Protein 4FD5 (pdb70)

Sequence (216 aa):
NNIRFETISSKYYDDVIEHLRQTFFADEPLNKAVNLTRPGQGHPLLEQHSLSTLKDNVSIMAISNDGDIAGVALNGILYGNTDIEKSREKLNEIQDESFKKIFKLLYEQNLKINLFKQFDVDKIFEIRILSVDSRFRGKGLAKKLIEKSEELALDRGFQVMKTDATGAFSQRVVSSLGFITKCEINYTDYLDENGEQIFVVDPPHEKLKIMCKVIN

B-factor: mean 25.59, std 10.82, range [11.83, 72.37]

Structure (mmCIF, N/CA/C/O backbone):
data_4FD5
#
_entry.id   4FD5
#
_cell.length_a   48.026
_cell.length_b   54.203
_cell.length_c   83.089
_cell.angle_alpha   90.00
_cell.angle_beta   90.00
_cell.angle_gamma   90.00
#
_symmetry.space_group_name_H-M   'P 21 21 21'
#
loop_
_entity.id
_entity.type
_entity.pdbx_description
1 polymer 'arylalkylamine N-Acetyltransferase 2'
2 non-polymer 'IODIDE ION'
3 water water
#
loop_
_atom_site.group_PDB
_atom_site.id
_atom_site.type_symbol
_atom_site.label_atom_id
_atom_site.label_alt_id
_atom_site.label_comp_id
_atom_site.label_asym_id
_atom_site.label_entity_id
_atom_site.label_seq_id
_atom_site.pdbx_PDB_ins_code
_atom_site.Cartn_x
_atom_site.Cartn_y
_atom_site.Cartn_z
_atom_site.occupancy
_atom_site.B_iso_or_equiv
_atom_site.auth_seq_id
_atom_site.auth_comp_id
_atom_site.auth_asym_id
_atom_site.auth_atom_id
_atom_site.pdbx_PDB_model_num
ATOM 1 N N . ASN A 1 7 ? 30.641 15.593 31.022 1.00 45.21 7 ASN A N 1
ATOM 2 C CA . ASN A 1 7 ? 31.073 16.687 31.875 1.00 46.20 7 ASN A CA 1
ATOM 3 C C . ASN A 1 7 ? 30.291 16.755 33.165 1.00 46.98 7 ASN A C 1
ATOM 4 O O . ASN A 1 7 ? 29.766 15.758 33.659 1.00 50.33 7 ASN A O 1
ATOM 9 N N . ASN A 1 8 ? 30.267 17.959 33.718 1.00 46.20 8 ASN A N 1
ATOM 10 C CA . ASN A 1 8 ? 29.125 18.416 34.473 1.00 44.91 8 ASN A CA 1
ATOM 11 C C . ASN A 1 8 ? 28.374 19.337 33.522 1.00 41.17 8 ASN A C 1
ATOM 12 O O . ASN A 1 8 ? 28.635 20.537 33.459 1.00 40.54 8 ASN A O 1
ATOM 17 N N . ILE A 1 9 ? 27.482 18.744 32.739 1.00 37.57 9 ILE A N 1
ATOM 18 C CA . ILE A 1 9 ? 26.677 19.483 31.782 1.00 33.01 9 ILE A CA 1
ATOM 19 C C . ILE A 1 9 ? 25.479 20.056 32.520 1.00 30.52 9 ILE A C 1
ATOM 20 O O . ILE A 1 9 ? 24.899 19.399 33.386 1.00 30.47 9 ILE A O 1
ATOM 25 N N . ARG A 1 10 ? 25.119 21.285 32.169 1.00 25.10 10 ARG A N 1
ATOM 26 C CA . ARG A 1 10 ? 24.024 21.998 32.793 1.00 28.04 10 ARG A CA 1
ATOM 27 C C . ARG A 1 10 ? 22.937 22.194 31.738 1.00 23.59 10 ARG A C 1
ATOM 28 O O . ARG A 1 10 ? 23.245 22.342 30.558 1.00 24.95 10 ARG A O 1
ATOM 36 N N . PHE A 1 11 ? 21.678 22.163 32.151 1.00 21.89 11 PHE A N 1
ATOM 37 C CA . PHE A 1 11 ? 20.568 22.450 31.230 1.00 21.68 11 PHE A CA 1
ATOM 38 C C . PHE A 1 11 ? 19.912 23.759 31.619 1.00 22.68 11 PHE A C 1
ATOM 39 O O . PHE A 1 11 ? 19.619 23.996 32.802 1.00 25.36 11 PHE A O 1
ATOM 47 N N . GLU A 1 12 ? 19.699 24.618 30.627 1.00 18.75 12 GLU A N 1
ATOM 48 C CA . GLU A 1 12 ? 19.138 25.941 30.881 1.00 19.04 12 GLU A CA 1
ATOM 49 C C . GLU A 1 12 ? 18.166 26.327 29.778 1.00 19.02 12 GLU A C 1
ATOM 50 O O . GLU A 1 12 ? 18.313 25.899 28.642 1.00 17.44 12 GLU A O 1
ATOM 56 N N . THR A 1 13 ? 17.190 27.161 30.111 1.00 17.96 13 THR A N 1
ATOM 57 C CA . THR A 1 13 ? 16.348 27.763 29.076 1.00 18.32 13 THR A CA 1
ATOM 58 C C . THR A 1 13 ? 17.214 28.767 28.312 1.00 18.00 13 THR A C 1
ATOM 59 O O . THR A 1 13 ? 18.005 29.481 28.922 1.00 20.20 13 THR A O 1
ATOM 63 N N . ILE A 1 14 ? 17.082 28.830 26.985 1.00 16.81 14 ILE A N 1
ATOM 64 C CA . ILE A 1 14 ? 17.978 29.670 26.188 1.00 15.12 14 ILE A CA 1
ATOM 65 C C . ILE A 1 14 ? 17.516 31.110 26.200 1.00 17.40 14 ILE A C 1
ATOM 66 O O . ILE A 1 14 ? 16.413 31.416 25.743 1.00 18.68 14 ILE A O 1
ATOM 71 N N . SER A 1 15 ? 18.366 31.977 26.741 1.00 16.99 15 SER A N 1
ATOM 72 C CA . SER A 1 15 ? 18.094 33.410 26.835 1.00 17.66 15 SER A CA 1
ATOM 73 C C . SER A 1 15 ? 18.781 34.134 25.693 1.00 17.05 15 SER A C 1
ATOM 74 O O . SER A 1 15 ? 19.628 33.564 25.010 1.00 16.40 15 SER A O 1
ATOM 77 N N . SER A 1 16 ? 18.435 35.401 25.492 1.00 18.57 16 SER A N 1
ATOM 78 C CA . SER A 1 16 ? 18.921 36.131 24.315 1.00 16.49 16 SER A CA 1
ATOM 79 C C . SER A 1 16 ? 20.449 36.248 24.228 1.00 17.48 16 SER A C 1
ATOM 80 O O . SER A 1 16 ? 20.998 36.331 23.126 1.00 16.64 16 SER A O 1
ATOM 83 N N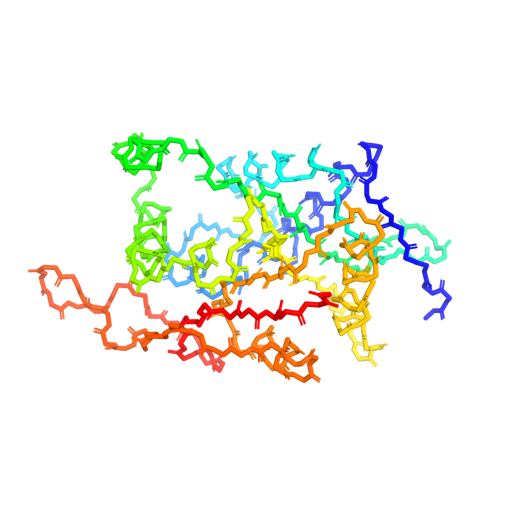 . LYS A 1 17 ? 21.130 36.264 25.376 1.00 18.77 17 LYS A N 1
ATOM 84 C CA . LYS A 1 17 ? 22.585 36.381 25.368 1.00 17.76 17 LYS A CA 1
ATOM 85 C C . LYS A 1 17 ? 23.247 35.177 24.702 1.00 16.93 17 LYS A C 1
ATOM 86 O O . LYS A 1 17 ? 24.399 35.238 24.312 1.00 18.62 17 LYS A O 1
ATOM 92 N N . TYR A 1 18 ? 22.497 34.085 24.577 1.00 16.31 18 TYR A N 1
ATOM 93 C CA . TYR A 1 18 ? 23.011 32.866 23.959 1.00 16.67 18 TYR A CA 1
ATOM 94 C C . TYR A 1 18 ? 22.529 32.656 22.531 1.00 15.51 18 TYR A C 1
ATOM 95 O O . TYR A 1 18 ? 22.988 31.714 21.869 1.00 15.70 18 TYR A O 1
ATOM 104 N N . TYR A 1 19 ? 21.637 33.525 22.039 1.00 14.99 19 TYR A N 1
ATOM 105 C CA . TYR A 1 19 ? 21.106 33.283 20.706 1.00 14.92 19 TYR A CA 1
ATOM 106 C C . TYR A 1 19 ? 22.203 33.133 19.639 1.00 16.25 19 TYR A C 1
ATOM 107 O O . TYR A 1 19 ? 22.164 32.204 18.831 1.00 15.51 19 TYR A O 1
ATOM 116 N N . ASP A 1 20 ? 23.172 34.053 19.607 1.00 14.96 20 ASP A N 1
ATOM 117 C CA . ASP A 1 20 ? 24.217 33.959 18.595 1.00 16.09 20 ASP A CA 1
ATOM 118 C C . ASP A 1 20 ? 24.949 32.630 18.721 1.00 15.44 20 ASP A C 1
ATOM 119 O O . ASP A 1 20 ? 25.161 31.952 17.706 1.00 19.41 20 ASP A O 1
ATOM 124 N N . ASP A 1 21 ? 25.303 32.263 19.960 1.00 16.35 21 ASP A N 1
ATOM 125 C CA . ASP A 1 21 ? 26.071 31.031 20.210 1.00 17.97 21 ASP A CA 1
ATOM 126 C C . ASP A 1 21 ? 25.262 29.847 19.693 1.00 16.59 21 ASP A C 1
ATOM 127 O O . ASP A 1 21 ? 25.820 28.886 19.140 1.00 16.76 21 ASP A O 1
ATOM 132 N N . VAL A 1 22 ? 23.949 29.911 19.886 1.00 16.66 22 VAL A N 1
ATOM 133 C CA . VAL A 1 22 ? 23.101 28.777 19.522 1.00 16.01 22 VAL A CA 1
ATOM 134 C C . VAL A 1 22 ? 23.023 28.691 17.997 1.00 16.83 22 VAL A C 1
ATOM 135 O O . VAL A 1 22 ? 23.175 27.615 17.408 1.00 15.48 22 VAL A O 1
ATOM 139 N N . ILE A 1 23 ? 22.859 29.836 17.340 1.00 16.38 23 ILE A N 1
ATOM 140 C CA . ILE A 1 23 ? 22.716 29.797 15.906 1.00 17.82 23 ILE A CA 1
ATOM 141 C C . ILE A 1 23 ? 24.020 29.329 15.253 1.00 16.68 23 ILE A C 1
ATOM 142 O O . ILE A 1 23 ? 24.000 28.542 14.311 1.00 17.48 23 ILE A O 1
ATOM 147 N N . GLU A 1 24 ? 25.157 29.768 15.802 1.00 17.06 24 GLU A N 1
ATOM 148 C CA . GLU A 1 24 ? 26.446 29.284 15.330 1.00 19.24 24 GLU A CA 1
ATOM 149 C C . GLU A 1 24 ? 26.544 27.760 15.508 1.00 19.05 24 GLU A C 1
ATOM 150 O O . GLU A 1 24 ? 26.966 27.061 14.582 1.00 18.32 24 GLU A O 1
ATOM 156 N N . HIS A 1 25 ? 26.114 27.248 16.665 1.00 19.05 25 HIS A N 1
ATOM 157 C CA . HIS A 1 25 ? 26.115 25.791 16.886 1.00 19.11 25 HIS A CA 1
ATOM 158 C C . HIS A 1 25 ? 25.341 25.151 15.742 1.00 18.61 25 HIS A C 1
ATOM 159 O O . HIS A 1 25 ? 25.817 24.183 15.124 1.00 18.32 25 HIS A O 1
ATOM 166 N N . LEU A 1 26 ? 24.178 25.717 15.414 1.00 17.41 26 LEU A N 1
ATOM 167 C CA . LEU A 1 26 ? 23.355 25.101 14.372 1.00 16.46 26 LEU A CA 1
ATOM 168 C C . LEU A 1 26 ? 24.106 25.146 13.035 1.00 19.68 26 LEU A C 1
ATOM 169 O O . LEU A 1 26 ? 24.207 24.127 12.330 1.00 19.73 26 LEU A O 1
ATOM 174 N N . ARG A 1 27 ? 24.704 26.298 12.723 1.00 19.03 27 ARG A N 1
ATOM 175 C CA . ARG A 1 27 ? 25.397 26.435 11.451 1.00 20.88 27 ARG A CA 1
ATOM 176 C C . ARG A 1 27 ? 26.458 25.378 11.347 1.00 22.41 27 ARG A C 1
ATOM 177 O O . ARG A 1 27 ? 26.718 24.858 10.264 1.00 23.54 27 ARG A O 1
ATOM 185 N N . GLN A 1 28 ? 27.082 25.069 12.477 1.00 22.12 28 GLN A 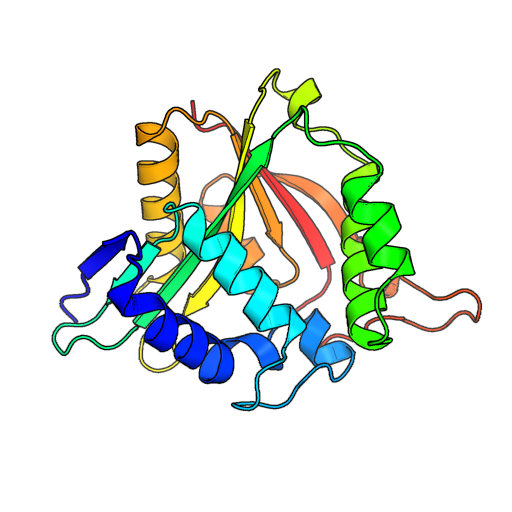N 1
ATOM 186 C CA . GLN A 1 28 ? 28.273 24.248 12.419 1.00 24.96 28 GLN A CA 1
ATOM 187 C C . GLN A 1 28 ? 27.902 22.793 12.494 1.00 24.39 28 GLN A C 1
ATOM 188 O O . GLN A 1 28 ? 28.617 21.943 11.955 1.00 28.75 28 GLN A O 1
ATOM 194 N N . THR A 1 29 ? 26.782 22.486 13.145 1.00 23.63 29 THR A N 1
ATOM 195 C CA . THR A 1 29 ? 26.592 21.083 13.493 1.00 23.10 29 THR A CA 1
ATOM 196 C C . THR A 1 29 ? 25.312 20.489 12.957 1.00 24.35 29 THR A C 1
ATOM 197 O O . THR A 1 29 ? 25.200 19.263 12.830 1.00 23.08 29 THR A O 1
ATOM 201 N N . PHE A 1 30 ? 24.352 21.348 12.633 1.00 20.21 30 PHE A N 1
ATOM 202 C CA . PHE A 1 30 ? 23.004 20.866 12.411 1.00 19.12 30 PHE A CA 1
ATOM 203 C C . PHE A 1 30 ? 22.451 21.099 11.017 1.00 18.63 30 PHE A C 1
ATOM 204 O O . PHE A 1 30 ? 22.011 20.166 10.370 1.00 19.85 30 PHE A O 1
ATOM 212 N N . PHE A 1 31 ? 22.451 22.353 10.575 1.00 16.75 31 PHE A N 1
ATOM 213 C CA . PHE A 1 31 ? 21.676 22.748 9.403 1.00 17.88 31 PHE A CA 1
ATOM 214 C C . PHE A 1 31 ? 22.024 21.920 8.162 1.00 18.73 31 PHE A C 1
ATOM 215 O O . PHE A 1 31 ? 21.136 21.428 7.483 1.00 20.28 31 PHE A O 1
ATOM 223 N N . ALA A 1 32 ? 23.313 21.771 7.867 1.00 18.45 32 ALA A N 1
ATOM 224 C CA . ALA A 1 32 ? 23.731 21.073 6.648 1.00 19.11 32 ALA A CA 1
ATOM 225 C C . ALA A 1 32 ? 23.566 19.550 6.736 1.00 20.62 32 ALA A C 1
ATOM 226 O O . ALA A 1 32 ? 23.566 18.866 5.717 1.00 24.75 32 ALA A O 1
ATOM 228 N N . ASP A 1 33 ? 23.418 19.039 7.955 1.00 18.32 33 ASP A N 1
ATOM 229 C CA . ASP A 1 33 ? 23.350 17.598 8.218 1.00 22.01 33 ASP A CA 1
ATOM 230 C C . ASP A 1 33 ? 21.908 17.074 8.310 1.00 21.36 33 ASP A C 1
ATOM 231 O O . ASP A 1 33 ? 21.659 15.875 8.223 1.00 23.04 33 ASP A O 1
ATOM 236 N N . GLU A 1 34 ? 20.958 17.977 8.518 1.00 18.95 34 GLU A N 1
ATOM 237 C CA . GLU A 1 34 ? 19.552 17.615 8.645 1.00 19.84 34 GLU A CA 1
ATOM 238 C C . GLU A 1 34 ? 19.109 16.898 7.356 1.00 22.08 34 GLU A C 1
ATOM 239 O O . GLU A 1 34 ? 19.455 17.326 6.255 1.00 18.30 34 GLU A O 1
ATOM 245 N N . PRO A 1 35 ? 18.384 15.772 7.484 1.00 20.28 35 PRO A N 1
ATOM 246 C CA . PRO A 1 35 ? 18.101 14.931 6.306 1.00 22.11 35 PRO A CA 1
ATOM 247 C C . PRO A 1 35 ? 17.544 15.664 5.076 1.00 20.59 35 PRO A C 1
ATOM 248 O O . PRO A 1 35 ? 18.055 15.454 3.970 1.00 20.30 35 PRO A O 1
ATOM 252 N N . LEU A 1 36 ? 16.510 16.481 5.253 1.00 18.88 36 LEU A N 1
ATOM 253 C CA . LEU A 1 36 ? 15.907 17.191 4.113 1.00 20.26 36 LEU A CA 1
ATOM 254 C C . LEU A 1 36 ? 16.804 18.302 3.567 1.00 21.14 36 LEU A C 1
ATOM 255 O O . LEU A 1 36 ? 16.972 18.435 2.352 1.00 19.41 36 LEU A O 1
ATOM 260 N N . ASN A 1 37 ? 17.372 19.103 4.462 1.00 19.43 37 ASN A N 1
ATOM 261 C CA . ASN A 1 37 ? 18.314 20.135 4.056 1.00 19.18 37 ASN A CA 1
ATOM 262 C C . ASN A 1 37 ? 19.421 19.538 3.211 1.00 21.00 37 ASN A C 1
ATOM 263 O O . ASN A 1 37 ? 19.794 20.087 2.179 1.00 21.14 37 ASN A O 1
ATOM 268 N N . LYS A 1 38 ? 19.946 18.400 3.652 1.00 18.01 38 LYS A N 1
ATOM 269 C CA . LYS A 1 38 ? 21.040 17.764 2.934 1.00 19.97 38 LYS A CA 1
ATOM 270 C C . LYS A 1 38 ? 20.564 17.227 1.579 1.00 23.13 38 LYS A C 1
ATOM 271 O O . LYS A 1 38 ? 21.258 17.366 0.570 1.00 21.99 38 LYS A O 1
ATOM 277 N N . ALA A 1 39 ? 19.387 16.610 1.568 1.00 19.96 39 ALA A N 1
ATOM 278 C CA . ALA A 1 39 ? 18.829 16.062 0.328 1.00 21.80 39 ALA A CA 1
ATOM 279 C C . ALA A 1 39 ? 18.721 17.088 -0.807 1.00 24.60 39 ALA A C 1
ATOM 280 O O . ALA A 1 39 ? 18.931 16.753 -1.975 1.00 25.55 39 ALA A O 1
ATOM 282 N N . VAL A 1 40 ? 18.382 18.330 -0.481 1.00 22.36 40 VAL A N 1
ATOM 283 C CA . VAL A 1 40 ? 18.216 19.345 -1.524 1.00 23.83 40 VAL A CA 1
ATOM 284 C C . VAL A 1 40 ? 19.332 20.387 -1.557 1.00 24.77 40 VAL A C 1
ATOM 285 O O . VAL A 1 40 ? 19.175 21.467 -2.147 1.00 25.95 40 VAL A O 1
ATOM 289 N N . ASN A 1 41 ? 20.456 20.055 -0.928 1.00 23.98 41 ASN A N 1
ATOM 290 C CA . ASN A 1 41 ? 21.631 20.916 -0.945 1.00 27.46 41 ASN A CA 1
ATOM 291 C C . ASN A 1 41 ? 21.301 22.337 -0.511 1.00 26.74 41 ASN A C 1
ATOM 292 O O . ASN A 1 41 ? 21.727 23.310 -1.133 1.00 27.83 41 ASN A O 1
ATOM 297 N N . LEU A 1 42 ? 20.547 22.454 0.574 1.00 23.91 42 LEU A N 1
ATOM 298 C CA . LEU A 1 42 ? 20.076 23.756 1.023 1.00 23.92 42 LEU A CA 1
ATOM 299 C C . LEU A 1 42 ? 21.222 24.656 1.449 1.00 26.25 42 LEU A C 1
ATOM 300 O O . LEU A 1 42 ? 21.217 25.860 1.181 1.00 25.61 42 LEU A O 1
ATOM 305 N N . THR A 1 43 ? 22.216 24.069 2.101 1.00 24.87 43 THR A N 1
ATOM 306 C CA . THR A 1 43 ? 23.339 24.838 2.609 1.00 26.03 43 THR A CA 1
ATOM 307 C C . THR A 1 43 ? 24.566 23.943 2.733 1.00 27.47 43 THR A C 1
ATOM 308 O O . THR A 1 43 ? 24.547 22.786 2.314 1.00 29.55 43 THR A O 1
ATOM 312 N N . ARG A 1 44 ? 25.638 24.495 3.269 1.00 27.62 44 ARG A N 1
ATOM 313 C CA . ARG A 1 44 ? 26.902 23.786 3.362 1.00 29.22 44 ARG A CA 1
ATOM 314 C C . ARG A 1 44 ? 27.321 23.832 4.814 1.00 25.75 44 ARG A C 1
ATOM 315 O O . ARG A 1 44 ? 26.919 24.731 5.542 1.00 26.12 44 ARG A O 1
ATOM 323 N N . PRO A 1 45 ? 28.134 22.867 5.249 1.00 26.65 45 PRO A N 1
ATOM 324 C CA . PRO A 1 45 ? 28.536 22.916 6.656 1.00 23.86 45 PRO A CA 1
ATOM 325 C C . PRO A 1 45 ? 29.147 24.267 7.026 1.00 27.43 45 PRO A C 1
ATOM 326 O O . PRO A 1 45 ? 30.041 24.751 6.329 1.00 27.83 45 PRO A O 1
ATOM 330 N N . GLY A 1 46 ? 28.651 24.870 8.103 1.00 25.87 46 GLY A N 1
ATOM 331 C CA . GLY A 1 46 ? 29.202 26.108 8.631 1.00 26.23 46 GLY A CA 1
ATOM 332 C C . GLY A 1 46 ? 28.640 27.370 8.006 1.00 27.17 46 GLY A C 1
ATOM 333 O O . GLY A 1 46 ? 28.837 28.471 8.526 1.00 30.07 46 GLY A O 1
ATOM 334 N N . GLN A 1 47 ? 27.928 27.217 6.895 1.00 28.54 47 GLN A N 1
ATOM 335 C CA . GLN A 1 47 ? 27.522 28.358 6.080 1.00 27.93 47 GLN A CA 1
ATOM 336 C C . GLN A 1 47 ? 26.233 29.030 6.554 1.00 28.14 47 GLN A C 1
ATOM 337 O O . GLN A 1 47 ? 26.088 30.255 6.477 1.00 32.46 47 GLN A O 1
ATOM 343 N N . GLY A 1 48 ? 25.294 28.230 7.034 1.00 25.05 48 GLY A N 1
ATOM 344 C CA . GLY A 1 48 ? 24.011 28.755 7.457 1.00 26.51 48 GLY A CA 1
ATOM 345 C C . GLY A 1 48 ? 23.093 29.071 6.293 1.00 24.88 48 GLY A C 1
ATOM 346 O O . GLY A 1 48 ? 23.341 28.685 5.153 1.00 23.54 48 GLY A O 1
ATOM 347 N N . HIS A 1 49 ? 22.017 29.788 6.585 1.00 23.94 49 HIS A N 1
ATOM 348 C CA . HIS A 1 49 ? 21.019 30.085 5.580 1.00 21.82 49 HIS A CA 1
ATOM 349 C C . HIS A 1 49 ? 20.099 31.149 6.157 1.00 22.14 49 HIS A C 1
ATOM 350 O O . HIS A 1 49 ? 19.658 31.036 7.292 1.00 20.77 49 HIS A O 1
ATOM 357 N N . PRO A 1 50 ? 19.802 32.202 5.383 1.00 20.14 50 PRO A N 1
ATOM 358 C CA . PRO A 1 50 ? 19.018 33.288 5.985 1.00 22.10 50 PRO A CA 1
ATOM 359 C C . PRO A 1 50 ? 17.637 32.861 6.489 1.00 20.51 50 PRO A C 1
ATOM 360 O O . PRO A 1 50 ? 17.232 33.315 7.567 1.00 21.19 50 PRO A O 1
ATOM 364 N N . LEU A 1 51 ? 16.927 32.010 5.748 1.00 18.48 51 LEU A N 1
ATOM 365 C CA . LEU A 1 51 ? 15.591 31.597 6.163 1.00 19.54 51 LEU A CA 1
ATOM 366 C C . LEU A 1 51 ? 15.642 30.645 7.361 1.00 19.39 51 LEU A C 1
ATOM 367 O O . LEU A 1 51 ? 14.853 30.776 8.292 1.00 18.80 51 LEU A O 1
ATOM 372 N N . LEU A 1 52 ? 16.570 29.696 7.334 1.00 19.89 52 LEU A N 1
ATOM 373 C CA . LEU A 1 52 ? 16.740 28.793 8.468 1.00 18.15 52 LEU A CA 1
ATOM 374 C C . LEU A 1 52 ? 17.029 29.560 9.743 1.00 18.26 52 LEU A C 1
ATOM 375 O O . LEU A 1 52 ? 16.472 29.259 10.806 1.00 18.13 52 LEU A O 1
ATOM 380 N N . GLU A 1 53 ? 17.914 30.546 9.646 1.00 17.53 53 GLU A N 1
ATOM 381 C CA . GLU A 1 53 ? 18.311 31.322 10.814 1.00 18.32 53 GLU A CA 1
ATOM 382 C C . GLU A 1 53 ? 17.205 32.253 11.286 1.00 19.85 53 GLU A C 1
ATOM 383 O O . GLU A 1 53 ? 16.992 32.396 12.483 1.00 17.02 53 GLU A O 1
ATOM 389 N N . GLN A 1 54 ? 16.488 32.868 10.349 1.00 17.79 54 GLN A N 1
ATOM 390 C CA . GLN A 1 54 ? 15.313 33.673 10.692 1.00 19.23 54 GLN A CA 1
ATOM 391 C C . GLN A 1 54 ? 14.290 32.837 11.477 1.00 17.83 54 GLN A C 1
ATOM 392 O O . GLN A 1 54 ? 13.734 33.286 12.497 1.00 16.32 54 GLN A O 1
ATOM 398 N N . HIS A 1 55 ? 14.045 31.616 10.998 1.00 17.00 55 HIS A N 1
ATOM 399 C CA . HIS A 1 55 ? 13.089 30.724 11.643 1.00 18.25 55 HIS A CA 1
ATOM 400 C C . HIS A 1 55 ? 13.557 30.312 13.041 1.00 15.39 55 HIS A C 1
ATOM 401 O O . HIS A 1 55 ? 12.772 30.359 13.993 1.00 15.49 55 HIS A O 1
ATOM 408 N N . SER A 1 56 ? 14.827 29.926 13.158 1.00 15.32 56 SER A N 1
ATOM 409 C CA . SER A 1 56 ? 15.389 29.557 14.457 1.00 14.06 56 SER A CA 1
ATOM 410 C C . SER A 1 56 ? 15.369 30.705 15.456 1.00 16.28 56 SER A C 1
ATOM 411 O O . SER A 1 56 ? 15.103 30.494 16.630 1.00 14.08 56 SER A O 1
ATOM 414 N N . LEU A 1 57 ? 15.646 31.919 14.995 1.00 14.76 57 LEU A N 1
ATOM 415 C CA . LEU A 1 57 ? 15.593 33.061 15.909 1.00 14.95 57 LEU A CA 1
ATOM 416 C C . LEU A 1 57 ? 14.165 33.305 16.382 1.00 14.94 57 LEU A C 1
ATOM 417 O O . LEU A 1 57 ? 13.921 33.502 17.575 1.00 15.25 57 LEU A O 1
ATOM 422 N N . SER A 1 58 ? 13.215 33.272 15.450 1.00 14.47 58 SER A N 1
ATOM 423 C CA . SER A 1 58 ? 11.816 33.412 15.834 1.00 16.19 58 SER A CA 1
ATOM 424 C C . SER A 1 58 ? 11.426 32.357 16.872 1.00 16.84 58 SER A C 1
ATOM 425 O O . SER A 1 58 ? 10.770 32.655 17.873 1.00 17.25 58 SER A O 1
ATOM 428 N N . THR A 1 59 ? 11.856 31.123 16.636 1.00 15.43 59 THR A N 1
ATOM 429 C CA . THR A 1 59 ? 11.565 30.049 17.578 1.00 14.02 59 THR A CA 1
ATOM 430 C C . THR A 1 59 ? 12.172 30.319 18.965 1.00 14.14 59 THR A C 1
ATOM 431 O O . THR A 1 59 ? 11.488 30.186 19.989 1.00 13.89 59 THR A O 1
ATOM 435 N N . LEU A 1 60 ? 13.448 30.701 18.978 1.00 14.57 60 LEU A N 1
ATOM 436 C CA . LEU A 1 60 ? 14.153 31.011 20.210 1.00 14.56 60 LEU A CA 1
ATOM 437 C C . LEU A 1 60 ? 13.392 32.040 21.035 1.00 15.65 60 LEU A C 1
ATOM 438 O O . LEU A 1 60 ? 13.310 31.922 22.252 1.00 14.95 60 LEU A O 1
ATOM 443 N N . LYS A 1 61 ? 12.820 33.038 20.370 1.00 16.76 61 LYS A N 1
ATOM 444 C CA . LYS A 1 61 ? 12.109 34.082 21.115 1.00 16.46 61 LYS A CA 1
ATOM 445 C C . LYS A 1 61 ? 10.830 33.636 21.832 1.00 17.51 61 LYS A C 1
ATOM 446 O O . LYS A 1 61 ? 10.278 34.386 22.653 1.00 19.47 61 LYS A O 1
ATOM 452 N N . ASP A 1 62 ? 10.363 32.418 21.557 1.00 15.65 62 ASP A N 1
ATOM 453 C CA . ASP A 1 62 ? 9.253 31.847 22.333 1.00 17.89 62 ASP A CA 1
ATOM 454 C C . ASP A 1 62 ? 9.658 31.492 23.770 1.00 16.93 62 ASP A C 1
ATOM 455 O O . ASP A 1 62 ? 8.803 31.154 24.597 1.00 18.21 62 ASP A O 1
ATOM 460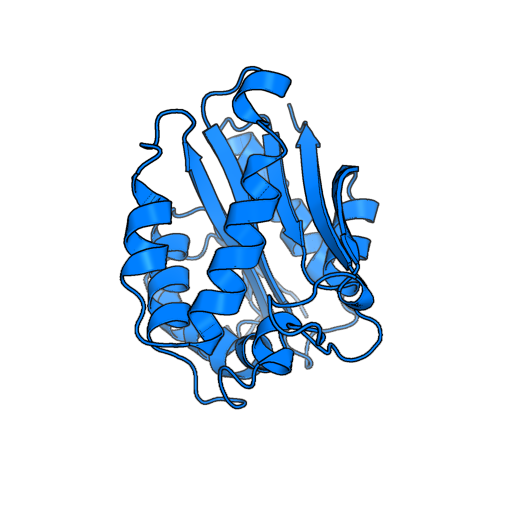 N N . ASN A 1 63 ? 10.962 31.551 24.047 1.00 16.02 63 ASN A N 1
ATOM 461 C CA . ASN A 1 63 ? 11.495 31.403 25.393 1.00 17.75 63 ASN A CA 1
ATOM 462 C C . ASN A 1 63 ? 11.186 30.038 26.008 1.00 16.45 63 ASN A C 1
ATOM 463 O O . ASN A 1 63 ? 10.989 29.921 27.218 1.00 19.05 63 ASN A O 1
ATOM 468 N N . VAL A 1 64 ? 11.140 29.005 25.176 1.00 15.11 64 VAL A N 1
ATOM 469 C CA . VAL A 1 64 ? 10.910 27.644 25.680 1.00 15.51 64 VAL A CA 1
ATOM 470 C C . VAL A 1 64 ? 11.943 26.651 25.161 1.00 14.24 64 VAL A C 1
ATOM 471 O O . VAL A 1 64 ? 11.739 25.435 25.271 1.00 13.99 64 VAL A O 1
ATOM 475 N N . SER A 1 65 ? 13.044 27.157 24.602 1.00 13.40 65 SER A N 1
ATOM 476 C CA . SER A 1 65 ? 14.105 26.275 24.116 1.00 12.25 65 SER A CA 1
ATOM 477 C C . SER A 1 65 ? 15.089 25.934 25.233 1.00 14.38 65 SER A C 1
ATOM 478 O O . SER A 1 65 ? 15.287 26.726 26.151 1.00 15.07 65 SER A O 1
ATOM 481 N N . ILE A 1 66 ? 15.727 24.765 25.133 1.00 13.84 66 ILE A N 1
ATOM 482 C CA . ILE A 1 66 ? 16.664 24.308 26.165 1.00 14.02 66 ILE A CA 1
ATOM 483 C C . ILE A 1 66 ? 18.050 24.110 25.555 1.00 11.83 66 ILE A C 1
ATOM 484 O O . ILE A 1 66 ? 18.166 23.622 24.439 1.00 13.79 66 ILE A O 1
ATOM 489 N N . MET A 1 67 ? 19.097 24.530 26.258 1.00 13.80 67 MET A N 1
ATOM 490 C CA . MET A 1 67 ? 20.460 24.193 25.887 1.00 13.77 67 MET A CA 1
ATOM 491 C C . MET A 1 67 ? 21.115 23.332 26.959 1.00 14.90 67 MET A C 1
ATOM 492 O O . MET A 1 67 ? 20.829 23.457 28.172 1.00 15.37 67 MET A O 1
ATOM 497 N N . ALA A 1 68 ? 21.965 22.433 26.480 1.00 14.25 68 ALA A N 1
ATOM 498 C CA . ALA A 1 68 ? 22.929 21.744 27.303 1.00 16.66 68 ALA A CA 1
ATOM 499 C C . ALA A 1 68 ? 24.245 22.470 27.102 1.00 16.90 68 ALA A C 1
ATOM 500 O O . ALA A 1 68 ? 24.766 22.581 25.973 1.00 18.04 68 ALA A O 1
ATOM 502 N N . ILE A 1 69 ? 24.767 22.967 28.216 1.00 19.71 69 ILE A N 1
ATOM 503 C CA . ILE A 1 69 ? 25.952 23.807 28.196 1.00 21.81 69 ILE A CA 1
ATOM 504 C C . ILE A 1 69 ? 27.018 23.241 29.151 1.00 24.37 69 ILE A C 1
ATOM 505 O O . ILE A 1 69 ? 26.713 22.818 30.264 1.00 24.12 69 ILE A O 1
ATOM 510 N N . SER A 1 70 ? 28.256 23.197 28.686 1.00 25.48 70 SER A N 1
ATOM 511 C CA . SER A 1 70 ? 29.326 22.551 29.440 1.00 29.33 70 SER A CA 1
ATOM 512 C C . SER A 1 70 ? 29.923 23.492 30.481 1.00 33.50 70 SER A C 1
ATOM 513 O O . SER A 1 70 ? 29.559 24.667 30.543 1.00 30.86 70 SER A O 1
ATOM 516 N N . ASN A 1 71 ? 30.836 22.965 31.296 1.00 36.88 71 ASN A N 1
ATOM 517 C CA . ASN A 1 71 ? 31.486 23.741 32.360 1.00 38.71 71 ASN A CA 1
ATOM 518 C C . ASN A 1 71 ? 32.211 24.982 31.843 1.00 40.79 71 ASN A C 1
ATOM 519 O O . ASN A 1 71 ? 32.273 26.007 32.528 1.00 43.13 71 ASN A O 1
ATOM 524 N N . ASP A 1 72 ? 32.757 24.892 30.633 1.00 39.65 72 ASP A N 1
ATOM 525 C CA . ASP A 1 72 ? 33.456 26.030 30.038 1.00 39.24 72 ASP A CA 1
ATOM 526 C C . ASP A 1 72 ? 32.539 26.886 29.161 1.00 38.22 72 ASP A C 1
ATOM 527 O O . ASP A 1 72 ? 33.006 27.744 28.410 1.00 39.84 72 ASP A O 1
ATOM 532 N N . GLY A 1 73 ? 31.232 26.642 29.259 1.00 33.79 73 GLY A N 1
ATOM 533 C CA . GLY A 1 73 ? 30.241 27.471 28.589 1.00 34.12 73 GLY A CA 1
ATOM 534 C C . GLY A 1 73 ? 29.967 27.148 27.128 1.00 30.99 73 GLY A C 1
ATOM 535 O O . GLY A 1 73 ? 29.272 27.906 26.447 1.00 32.69 73 GLY A O 1
ATOM 536 N N . ASP A 1 74 ? 30.498 26.029 26.641 1.00 30.41 74 ASP A N 1
ATOM 537 C CA . ASP A 1 74 ? 30.238 25.579 25.273 1.00 27.72 74 ASP A CA 1
ATOM 538 C C . ASP A 1 74 ? 28.834 24.990 25.121 1.00 24.44 74 ASP A C 1
ATOM 539 O O . ASP A 1 74 ? 28.350 24.291 26.008 1.00 24.76 74 ASP A O 1
ATOM 544 N N . ILE A 1 75 ? 28.189 25.274 23.997 1.00 23.55 75 ILE A N 1
ATOM 545 C CA . ILE A 1 75 ? 26.906 24.656 23.676 1.00 19.55 75 ILE A CA 1
ATOM 546 C C . ILE A 1 75 ? 27.158 23.193 23.321 1.00 19.13 75 ILE A C 1
ATOM 547 O O . ILE A 1 75 ? 27.756 22.889 22.290 1.00 20.57 75 ILE A O 1
ATOM 552 N N . ALA A 1 76 ? 26.715 22.294 24.185 1.00 16.72 76 ALA A N 1
ATOM 553 C CA . ALA A 1 76 ? 26.861 20.863 23.912 1.00 17.86 76 ALA A CA 1
ATOM 554 C C . ALA A 1 76 ? 25.702 20.387 23.056 1.00 17.57 76 ALA A C 1
ATOM 555 O O . ALA A 1 76 ? 25.853 19.483 22.218 1.00 16.66 76 ALA A O 1
ATOM 557 N N . GLY A 1 77 ? 24.531 20.983 23.266 1.00 15.23 77 GLY A N 1
ATOM 558 C CA . GLY A 1 77 ? 23.407 20.601 22.416 1.00 13.57 77 GLY A CA 1
ATOM 559 C C . GLY A 1 77 ? 22.216 21.495 22.672 1.00 13.28 77 GLY A C 1
ATOM 560 O O . GLY A 1 77 ? 22.215 22.226 23.654 1.00 12.75 77 GLY A O 1
ATOM 561 N N . VAL A 1 78 ? 21.209 21.448 21.807 1.00 12.70 78 VAL A N 1
ATOM 562 C CA . VAL A 1 78 ? 19.991 22.234 22.024 1.00 12.83 78 VAL A CA 1
ATOM 563 C C . VAL A 1 78 ? 18.719 21.490 21.605 1.00 12.53 78 VAL A C 1
ATOM 564 O O . VAL A 1 78 ? 18.737 20.614 20.737 1.00 13.13 78 VAL A O 1
ATOM 568 N N . ALA A 1 79 ? 17.613 21.893 22.223 1.00 13.24 79 ALA A N 1
ATOM 569 C CA . ALA A 1 79 ? 16.278 21.590 21.738 1.00 13.14 79 ALA A CA 1
ATOM 570 C C . ALA A 1 79 ? 15.602 22.924 21.498 1.00 13.35 79 ALA A C 1
ATOM 571 O O . ALA A 1 79 ? 15.304 23.645 22.451 1.00 14.70 79 ALA A O 1
ATOM 573 N N . LEU A 1 80 ? 15.405 23.274 20.232 1.00 12.98 80 LEU A N 1
ATOM 574 C CA . LEU A 1 80 ? 14.697 24.511 19.917 1.00 12.13 80 LEU A CA 1
ATOM 575 C C . LEU A 1 80 ? 13.232 24.138 19.818 1.00 12.83 80 LEU A C 1
ATOM 576 O O . LEU A 1 80 ? 12.849 23.293 18.981 1.00 13.11 80 LEU A O 1
ATOM 581 N N . ASN A 1 81 ? 12.438 24.807 20.658 1.00 12.09 81 ASN A N 1
ATOM 582 C CA . ASN A 1 81 ? 11.023 24.513 20.822 1.00 13.05 81 ASN A CA 1
ATOM 583 C C . ASN A 1 81 ? 10.198 25.756 20.570 1.00 13.44 81 ASN A C 1
ATOM 584 O O . ASN A 1 81 ? 10.585 26.858 20.968 1.00 14.43 81 ASN A O 1
ATOM 589 N N . GLY A 1 82 ? 9.070 25.577 19.894 1.00 12.55 82 GLY A N 1
ATOM 590 C CA . GLY A 1 82 ? 8.172 26.695 19.621 1.00 14.77 82 GLY A CA 1
ATOM 591 C C . GLY A 1 82 ? 6.763 26.458 20.117 1.00 15.71 82 GLY A C 1
ATOM 592 O O . GLY A 1 82 ? 6.381 25.346 20.454 1.00 14.78 82 GLY A O 1
ATOM 593 N N . ILE A 1 83 ? 5.969 27.522 20.165 1.00 17.06 83 ILE A N 1
ATOM 594 C CA . ILE A 1 83 ? 4.586 27.396 20.599 1.00 17.86 83 ILE A CA 1
ATOM 595 C C . ILE A 1 83 ? 3.640 27.544 19.413 1.00 18.02 83 ILE A C 1
ATOM 596 O O . ILE A 1 83 ? 3.689 28.550 18.713 1.00 20.00 83 ILE A O 1
ATOM 601 N N . LEU A 1 84 ? 2.810 26.527 19.183 1.00 16.40 84 LEU A N 1
ATOM 602 C CA . LEU A 1 84 ? 1.790 26.567 18.141 1.00 20.42 84 LEU A CA 1
ATOM 603 C C . LEU A 1 84 ? 0.438 26.901 18.744 1.00 20.25 84 LEU A C 1
ATOM 604 O O . LEU A 1 84 ? 0.026 26.288 19.722 1.00 19.27 84 LEU A O 1
ATOM 609 N N . TYR A 1 85 ? -0.272 27.850 18.137 1.00 22.88 85 TYR A N 1
ATOM 610 C CA . TYR A 1 85 ? -1.624 28.188 18.596 1.00 24.96 85 TYR A CA 1
ATOM 611 C C . TYR A 1 85 ? -2.724 27.677 17.663 1.00 26.29 85 TYR A C 1
ATOM 612 O O . TYR A 1 85 ? -2.596 27.733 16.439 1.00 26.99 85 TYR A O 1
ATOM 621 N N . GLY A 1 86 ? -3.803 27.183 18.261 1.00 24.90 86 GLY A N 1
ATOM 622 C CA . GLY A 1 86 ? -4.938 26.684 17.508 1.00 27.75 86 GLY A CA 1
ATOM 623 C C . GLY A 1 86 ? -5.681 27.764 16.743 1.00 29.48 86 GLY A C 1
ATOM 624 O O . GLY A 1 86 ? -6.367 27.476 15.757 1.00 29.77 86 GLY A O 1
ATOM 625 N N . ASN A 1 87 ? -5.551 29.012 17.185 1.00 28.66 87 ASN A N 1
ATOM 626 C CA . ASN A 1 87 ? -6.279 30.106 16.540 1.00 30.76 87 ASN A CA 1
ATOM 627 C C . ASN A 1 87 ? -5.459 30.852 15.486 1.00 34.56 87 ASN A C 1
ATOM 628 O O . ASN A 1 87 ? -5.898 31.873 14.943 1.00 35.04 87 ASN A O 1
ATOM 633 N N . THR A 1 88 ? -4.272 30.332 15.192 1.00 33.02 88 THR A N 1
ATOM 634 C CA . THR A 1 88 ? -3.431 30.886 14.137 1.00 38.16 88 THR A CA 1
ATOM 635 C C . THR A 1 88 ? -4.089 30.739 12.773 1.00 42.72 88 THR A C 1
ATOM 636 O O . THR A 1 88 ? -4.499 29.643 12.391 1.00 44.27 88 THR A O 1
ATOM 640 N N . ASP A 1 89 ? -4.174 31.851 12.047 1.00 47.27 89 ASP A N 1
ATOM 641 C CA . ASP A 1 89 ? -4.829 31.898 10.739 1.00 53.37 89 ASP A CA 1
ATOM 642 C C . ASP A 1 89 ? -4.276 30.871 9.746 1.00 58.14 89 ASP A C 1
ATOM 643 O O . ASP A 1 89 ? -3.084 30.552 9.753 1.00 57.06 89 ASP A O 1
ATOM 648 N N . ILE A 1 90 ? -5.162 30.373 8.885 1.00 62.18 90 ILE A N 1
ATOM 649 C CA . ILE A 1 90 ? -4.847 29.281 7.965 1.00 63.32 90 ILE A CA 1
ATOM 650 C C . ILE A 1 90 ? -4.474 29.797 6.567 1.00 65.71 90 ILE A C 1
ATOM 651 O O . ILE A 1 90 ? -4.474 29.045 5.589 1.00 65.79 90 ILE A O 1
ATOM 656 N N . GLU A 1 91 ? -4.180 31.091 6.484 1.00 66.15 91 GLU A N 1
ATOM 657 C CA . GLU A 1 91 ? -3.582 31.676 5.291 1.00 66.73 91 GLU A CA 1
ATOM 658 C C . GLU A 1 91 ? -2.097 31.860 5.555 1.00 65.04 91 GLU A C 1
ATOM 659 O O . GLU A 1 91 ? -1.301 32.013 4.629 1.00 66.57 91 GLU A O 1
ATOM 665 N N . LYS A 1 92 ? -1.741 31.852 6.836 1.00 63.83 92 LYS A N 1
ATOM 666 C CA . LYS A 1 92 ? -0.381 32.127 7.286 1.00 64.81 92 LYS A CA 1
ATOM 667 C C . LYS A 1 92 ? 0.675 31.391 6.469 1.00 64.91 92 LYS A C 1
ATOM 668 O O . LYS A 1 92 ? 1.525 32.011 5.823 1.00 64.74 92 LYS A O 1
ATOM 674 N N . SER A 1 93 ? 0.619 30.065 6.510 1.00 63.41 93 SER A N 1
ATOM 675 C CA . SER A 1 93 ? 1.624 29.240 5.855 1.00 60.72 93 SER A CA 1
ATOM 676 C C . SER A 1 93 ? 1.524 29.306 4.332 1.00 59.93 93 SER A C 1
ATOM 677 O O . SER A 1 93 ? 2.513 29.576 3.652 1.00 59.18 93 SER A O 1
ATOM 680 N N . ARG A 1 94 ? 0.328 29.071 3.803 1.00 59.73 94 ARG A N 1
ATOM 681 C CA . ARG A 1 94 ? 0.146 28.973 2.356 1.00 61.51 94 ARG A CA 1
ATOM 682 C C . ARG A 1 94 ? 0.500 30.254 1.593 1.00 62.53 94 ARG A C 1
ATOM 683 O O . ARG A 1 94 ? 0.592 30.238 0.364 1.00 61.59 94 ARG A O 1
ATOM 691 N N . GLU A 1 95 ? 0.687 31.355 2.316 1.00 63.54 95 GLU A N 1
ATOM 692 C CA . GLU A 1 95 ? 1.133 32.605 1.704 1.00 63.18 95 GLU A CA 1
ATOM 693 C C . GLU A 1 95 ? 2.650 32.566 1.553 1.00 61.31 95 GLU A C 1
ATOM 694 O O . GLU A 1 95 ? 3.198 32.849 0.480 1.00 60.54 95 GLU A O 1
ATOM 700 N N . LYS A 1 96 ? 3.322 32.203 2.643 1.00 61.29 96 LYS A N 1
ATOM 701 C CA . LYS A 1 96 ? 4.772 32.060 2.641 1.00 60.05 96 LYS A CA 1
ATOM 702 C C . LYS A 1 96 ? 5.214 31.010 1.622 1.00 56.69 96 LYS A C 1
ATOM 703 O O . LYS A 1 96 ? 6.202 31.209 0.914 1.00 56.30 96 LYS A O 1
ATOM 709 N N . LEU A 1 97 ? 4.482 29.899 1.546 1.00 56.45 97 LEU A N 1
ATOM 710 C CA . LEU A 1 97 ? 4.766 28.868 0.548 1.00 52.90 97 LEU A CA 1
ATOM 711 C C . LEU A 1 97 ? 4.883 29.530 -0.825 1.00 53.68 97 LEU A C 1
ATOM 712 O O . LEU A 1 97 ? 5.805 29.238 -1.590 1.00 52.97 97 LEU A O 1
ATOM 717 N N . ASN A 1 98 ? 3.961 30.444 -1.117 1.00 57.28 98 ASN A N 1
ATOM 718 C CA . ASN A 1 98 ? 3.992 31.202 -2.367 1.00 57.98 98 ASN A CA 1
ATOM 719 C C . ASN A 1 98 ? 5.149 32.201 -2.428 1.00 56.92 98 ASN A C 1
ATOM 720 O O . ASN A 1 98 ? 5.647 32.522 -3.508 1.00 56.74 98 ASN A O 1
ATOM 725 N N . GLU A 1 99 ? 5.571 32.691 -1.266 1.00 56.55 99 GLU A N 1
ATOM 726 C CA . GLU A 1 99 ? 6.502 33.822 -1.199 1.00 56.69 99 GLU A CA 1
ATOM 727 C C . GLU A 1 99 ? 8.007 33.495 -1.310 1.00 53.60 99 GLU A C 1
ATOM 728 O O . GLU A 1 99 ? 8.824 34.387 -1.550 1.00 51.75 99 GLU A O 1
ATOM 734 N N . ILE A 1 100 ? 8.377 32.229 -1.142 1.00 50.63 100 ILE A N 1
ATOM 735 C CA . ILE A 1 100 ? 9.794 31.859 -1.061 1.00 43.84 100 ILE A CA 1
ATOM 736 C C . ILE A 1 100 ? 10.515 31.808 -2.418 1.00 40.27 100 ILE A C 1
ATOM 737 O O . ILE A 1 100 ? 10.023 31.193 -3.365 1.00 41.89 100 ILE A O 1
ATOM 742 N N . GLN A 1 101 ? 11.687 32.439 -2.499 1.00 37.26 101 GLN A N 1
ATOM 743 C CA . GLN A 1 101 ? 12.507 32.399 -3.718 1.00 35.50 101 GLN A CA 1
ATOM 744 C C . GLN A 1 101 ? 13.506 31.243 -3.741 1.00 34.29 101 GLN A C 1
ATOM 745 O O . GLN A 1 101 ? 14.088 30.931 -4.780 1.00 31.20 101 GLN A O 1
ATOM 751 N N . ASP A 1 102 ? 13.715 30.619 -2.589 1.00 30.71 102 ASP A N 1
ATOM 752 C CA . ASP A 1 102 ? 14.625 29.497 -2.487 1.00 28.92 102 ASP A CA 1
ATOM 753 C C . ASP A 1 102 ? 13.844 28.234 -2.837 1.00 28.61 102 ASP A C 1
ATOM 754 O O . ASP A 1 102 ? 13.059 27.746 -2.026 1.00 25.46 102 ASP A O 1
ATOM 759 N N . GLU A 1 103 ? 14.047 27.733 -4.054 1.00 26.99 103 GLU A N 1
ATOM 760 C CA . GLU A 1 103 ? 13.404 26.505 -4.538 1.00 27.98 103 GLU A CA 1
ATOM 761 C C . GLU A 1 103 ? 13.460 25.339 -3.548 1.00 26.85 103 GLU A C 1
ATOM 762 O O . GLU A 1 103 ? 12.450 24.659 -3.283 1.00 25.52 103 GLU A O 1
ATOM 768 N N . SER A 1 104 ? 14.660 25.096 -3.035 1.00 24.04 104 SER A N 1
ATOM 769 C CA . SER A 1 104 ? 14.921 23.960 -2.150 1.00 23.94 104 SER A CA 1
ATOM 770 C C . SER A 1 104 ? 14.136 24.101 -0.841 1.00 23.45 104 SER A C 1
ATOM 771 O O . SER A 1 104 ? 13.432 23.169 -0.363 1.00 23.23 104 SER A O 1
ATOM 774 N N . PHE A 1 105 ? 14.249 25.290 -0.261 1.00 23.62 105 PHE A N 1
ATOM 775 C CA . PHE A 1 105 ? 13.524 25.581 0.965 1.00 22.52 105 PHE A CA 1
ATOM 776 C C . PHE A 1 105 ? 12.034 25.361 0.742 1.00 24.50 105 PHE A C 1
ATOM 777 O O . PHE A 1 105 ? 11.351 24.759 1.568 1.00 22.77 105 PHE A O 1
ATOM 785 N N . LYS A 1 106 ? 11.529 25.834 -0.390 1.00 22.60 106 LYS A N 1
ATOM 786 C CA . LYS A 1 106 ? 10.113 25.672 -0.685 1.00 23.96 106 LYS A CA 1
ATOM 787 C C . LYS A 1 106 ? 9.697 24.197 -0.748 1.00 21.87 106 LYS A C 1
ATOM 788 O O . LYS A 1 106 ? 8.599 23.850 -0.316 1.00 23.70 106 LYS A O 1
ATOM 794 N N . LYS A 1 107 ? 10.563 23.340 -1.291 1.00 23.04 107 LYS A N 1
ATOM 795 C CA . LYS A 1 107 ? 10.263 21.899 -1.290 1.00 21.60 107 LYS A CA 1
ATOM 796 C C . LYS A 1 107 ? 10.042 21.376 0.133 1.00 20.69 107 LYS A C 1
ATOM 797 O O . LYS A 1 107 ? 9.076 20.618 0.414 1.00 19.45 107 LYS A O 1
ATOM 803 N N . ILE A 1 108 ? 10.954 21.772 1.021 1.00 20.23 108 ILE A N 1
ATOM 804 C CA . ILE A 1 108 ? 10.837 21.349 2.427 1.00 20.28 108 ILE A CA 1
ATOM 805 C C . ILE A 1 108 ? 9.564 21.898 3.104 1.00 21.67 108 ILE A C 1
ATOM 806 O O . ILE A 1 108 ? 8.769 21.148 3.706 1.00 19.07 108 ILE A O 1
ATOM 811 N N . PHE A 1 109 ? 9.373 23.211 2.996 1.00 20.44 109 PHE A N 1
ATOM 812 C CA . PHE A 1 109 ? 8.192 23.854 3.567 1.00 24.72 109 PHE A CA 1
ATOM 813 C C . PHE A 1 109 ? 6.913 23.159 3.087 1.00 24.36 109 PHE A C 1
ATOM 814 O O . PHE A 1 109 ? 6.023 22.844 3.877 1.00 23.42 109 PHE A O 1
ATOM 822 N N . LYS A 1 110 ? 6.838 22.920 1.783 1.00 22.50 110 LYS A N 1
ATOM 823 C CA . LYS A 1 110 ? 5.687 22.283 1.169 1.00 23.38 110 LYS A CA 1
ATOM 824 C C . LYS A 1 110 ? 5.412 20.896 1.735 1.00 22.21 110 LYS A C 1
ATOM 825 O O . LYS A 1 110 ? 4.267 20.583 2.068 1.00 23.64 110 LYS A O 1
ATOM 831 N N . LEU A 1 111 ? 6.446 20.061 1.853 1.00 20.72 111 LEU A N 1
ATOM 832 C CA . LEU A 1 111 ? 6.211 18.726 2.404 1.00 19.56 111 LEU A CA 1
ATOM 833 C C . LEU A 1 111 ? 5.653 18.817 3.826 1.00 20.40 111 LEU A C 1
ATOM 834 O O . LEU A 1 111 ? 4.668 18.139 4.178 1.00 18.27 111 LEU A O 1
ATOM 839 N N . LEU A 1 112 ? 6.270 19.664 4.645 1.00 19.47 112 LEU A N 1
ATOM 840 C CA . LEU A 1 112 ? 5.816 19.744 6.041 1.00 20.07 112 LEU A CA 1
ATOM 841 C C . LEU A 1 112 ? 4.386 20.303 6.150 1.00 22.26 112 LEU A C 1
ATOM 842 O O . LEU A 1 112 ? 3.554 19.792 6.920 1.00 20.95 112 LEU A O 1
ATOM 847 N N . TYR A 1 113 ? 4.083 21.328 5.361 1.00 19.87 113 TYR A N 1
ATOM 848 C CA . TYR A 1 113 ? 2.717 21.871 5.308 1.00 21.84 113 TYR A CA 1
ATOM 849 C C . TYR A 1 113 ? 1.678 20.815 4.903 1.00 23.14 113 TYR A C 1
ATOM 850 O O . TYR A 1 113 ? 0.641 20.620 5.558 1.00 21.94 113 TYR A O 1
ATOM 859 N N . GLU A 1 114 ? 1.981 20.119 3.819 1.00 22.30 114 GLU A N 1
ATOM 860 C CA . GLU A 1 114 ? 1.097 19.088 3.305 1.00 24.82 114 GLU A CA 1
ATOM 861 C C . GLU A 1 114 ? 0.836 18.003 4.327 1.00 22.36 114 GLU A C 1
ATOM 862 O O . GLU A 1 114 ? -0.305 17.575 4.503 1.00 22.78 114 GLU A O 1
ATOM 868 N N . GLN A 1 115 ? 1.883 17.538 4.998 1.00 19.82 115 GLN A N 1
ATOM 869 C CA . GLN A 1 115 ? 1.669 16.453 5.945 1.00 21.92 115 GLN A CA 1
ATOM 870 C C . GLN A 1 115 ? 0.864 16.947 7.137 1.00 22.35 115 GLN A C 1
ATOM 871 O O . GLN A 1 115 ? -0.020 16.239 7.634 1.00 22.52 115 GLN A O 1
ATOM 877 N N . ASN A 1 116 ? 1.143 18.172 7.570 1.00 20.92 116 ASN A N 1
ATOM 878 C CA . ASN A 1 116 ? 0.385 18.743 8.684 1.00 23.62 116 ASN A CA 1
ATOM 879 C C . ASN A 1 116 ? -1.102 18.954 8.394 1.00 23.55 116 ASN A C 1
ATOM 880 O O . ASN A 1 116 ? -1.910 19.010 9.326 1.00 22.52 116 ASN A O 1
ATOM 885 N N . LEU A 1 117 ? -1.468 19.072 7.119 1.00 23.19 117 LEU A N 1
ATOM 886 C CA . LEU A 1 117 ? -2.899 19.128 6.781 1.00 24.30 117 LEU A CA 1
ATOM 887 C C . LEU A 1 117 ? -3.690 17.852 7.098 1.00 25.60 117 LEU A C 1
ATOM 888 O O . LEU A 1 117 ? -4.923 17.866 7.120 1.00 26.58 117 LEU A O 1
ATOM 893 N N . LYS A 1 118 ? -3.000 16.747 7.331 1.00 21.92 118 LYS A N 1
ATOM 894 C CA . LYS A 1 118 ? -3.680 15.462 7.409 1.00 22.91 118 LYS A CA 1
ATOM 895 C C . LYS A 1 118 ? -4.120 15.119 8.823 1.00 24.70 118 LYS A C 1
ATOM 896 O O . LYS A 1 118 ? -4.813 14.129 9.045 1.00 26.29 118 LYS A O 1
ATOM 902 N N . ILE A 1 119 ? -3.701 15.945 9.773 1.00 23.93 119 ILE A N 1
ATOM 903 C CA . ILE A 1 119 ? -4.097 15.771 11.165 1.00 25.49 119 ILE A CA 1
ATOM 904 C C . ILE A 1 119 ? -4.451 17.117 11.793 1.00 24.28 119 ILE A C 1
ATOM 905 O O . ILE A 1 119 ? -4.019 18.162 11.327 1.00 23.75 119 ILE A O 1
ATOM 910 N N . ASN A 1 120 ? -5.236 17.080 12.864 1.00 26.07 120 ASN A N 1
ATOM 911 C CA . ASN A 1 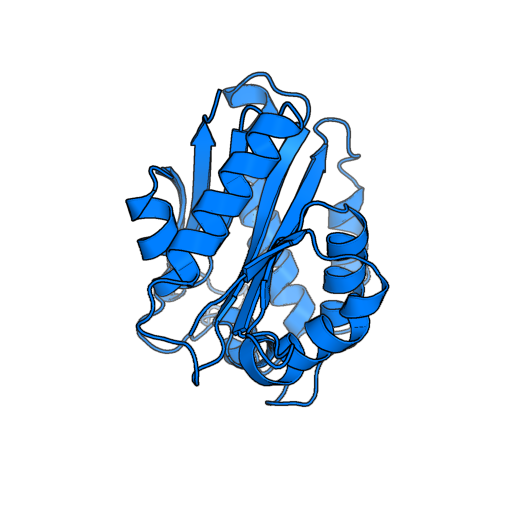120 ? -5.526 18.284 13.639 1.00 25.85 120 ASN A CA 1
ATOM 912 C C . ASN A 1 120 ? -5.414 17.922 15.113 1.00 25.91 120 ASN A C 1
ATOM 913 O O . ASN A 1 120 ? -6.345 17.376 15.700 1.00 23.78 120 ASN A O 1
ATOM 918 N N . LEU A 1 121 ? -4.260 18.201 15.709 1.00 22.59 121 LEU A N 1
ATOM 919 C CA . LEU A 1 121 ? -4.028 17.770 17.083 1.00 22.04 121 LEU A CA 1
ATOM 920 C C . LEU A 1 121 ? -4.798 18.636 18.064 1.00 22.16 121 LEU A C 1
ATOM 921 O O . LEU A 1 121 ? -5.149 18.178 19.161 1.00 24.03 121 LEU A O 1
ATOM 926 N N . PHE A 1 122 ? -5.058 19.882 17.671 1.00 20.38 122 PHE A N 1
ATOM 927 C CA . PHE A 1 122 ? -5.812 20.788 18.535 1.00 24.05 122 PHE A CA 1
ATOM 928 C C . PHE A 1 122 ? -7.196 20.209 18.779 1.00 25.92 122 PHE A C 1
ATOM 929 O O . PHE A 1 122 ? -7.690 20.194 19.904 1.00 27.79 122 PHE A O 1
ATOM 937 N N . LYS A 1 123 ? -7.814 19.722 17.713 1.00 25.51 123 LYS A N 1
ATOM 938 C CA . LYS A 1 123 ? -9.121 19.103 17.833 1.00 26.95 123 LYS A CA 1
ATOM 939 C C . LYS A 1 123 ? -9.042 17.759 18.538 1.00 28.27 123 LYS A C 1
ATOM 940 O O . LYS A 1 123 ? -9.826 17.470 19.442 1.00 29.31 123 LYS A O 1
ATOM 946 N N . GLN A 1 124 ? -8.082 16.937 18.136 1.00 25.95 124 GLN A N 1
ATOM 947 C CA . GLN A 1 124 ? -7.960 15.595 18.692 1.00 23.66 124 GLN A CA 1
ATOM 948 C C . GLN A 1 124 ? -7.834 15.607 20.206 1.00 27.49 124 GLN A C 1
ATOM 949 O O . GLN A 1 124 ? -8.419 14.761 20.878 1.00 28.33 124 GLN A O 1
ATOM 955 N N . PHE A 1 125 ? -7.086 16.571 20.740 1.00 25.65 125 PHE A N 1
ATOM 956 C CA . PHE A 1 125 ? -6.836 16.602 22.178 1.00 26.28 125 PHE A CA 1
ATOM 957 C C . PHE A 1 125 ? -7.528 17.754 22.904 1.00 26.97 125 PHE A C 1
ATOM 958 O O . PHE A 1 125 ? -7.327 17.941 24.100 1.00 29.44 125 PHE A O 1
ATOM 966 N N . ASP A 1 126 ? -8.344 18.507 22.177 1.00 27.57 126 ASP A N 1
ATOM 967 C CA . ASP A 1 126 ? -9.054 19.661 22.729 1.00 30.11 126 ASP A CA 1
ATOM 968 C C . ASP A 1 126 ? -8.121 20.633 23.449 1.00 29.18 126 ASP A C 1
ATOM 969 O O . ASP A 1 126 ? -8.309 20.941 24.626 1.00 31.04 126 ASP A O 1
ATOM 974 N N . VAL A 1 127 ? -7.115 21.121 22.731 1.00 27.74 127 VAL A N 1
ATOM 975 C CA . VAL A 1 127 ? -6.190 22.103 23.290 1.00 25.09 127 VAL A CA 1
ATOM 976 C C . VAL A 1 127 ? -6.095 23.332 22.386 1.00 24.08 127 VAL A C 1
ATOM 977 O O . VAL A 1 127 ? -6.342 23.244 21.179 1.00 26.54 127 VAL A O 1
ATOM 981 N N . ASP A 1 128 ? -5.741 24.475 22.968 1.00 24.18 128 ASP A N 1
ATOM 982 C CA . ASP A 1 128 ? -5.633 25.715 22.205 1.00 28.45 128 ASP A CA 1
ATOM 983 C C . ASP A 1 128 ? -4.185 26.064 21.887 1.00 24.38 128 ASP A C 1
ATOM 984 O O . ASP A 1 128 ? -3.906 27.035 21.180 1.00 24.19 128 ASP A O 1
ATOM 989 N N . LYS A 1 129 ? -3.262 25.268 22.416 1.00 24.45 129 LYS A N 1
ATOM 990 C CA . LYS A 1 129 ? -1.846 25.488 22.161 1.00 21.89 129 LYS A CA 1
ATOM 991 C C . LYS A 1 129 ? -1.093 24.171 22.293 1.00 19.39 129 LYS A C 1
ATOM 992 O O . LYS A 1 129 ? -1.509 23.273 23.030 1.00 19.95 129 LYS A O 1
ATOM 998 N N . ILE A 1 130 ? -0.006 24.056 21.537 1.00 18.70 130 ILE A N 1
ATOM 999 C CA . ILE A 1 130 ? 0.804 22.837 21.520 1.00 17.95 130 ILE A CA 1
ATOM 1000 C C . ILE A 1 130 ? 2.276 23.204 21.572 1.00 15.27 130 ILE A C 1
ATOM 1001 O O . ILE A 1 130 ? 2.709 24.169 20.948 1.00 14.94 130 ILE A O 1
ATOM 1006 N N . PHE A 1 131 ? 3.047 22.404 22.303 1.00 14.82 131 PHE A N 1
ATOM 1007 C CA . PHE A 1 131 ? 4.477 22.635 22.474 1.00 15.55 131 PHE A CA 1
ATOM 1008 C C . PHE A 1 131 ? 5.223 21.836 21.405 1.00 13.84 131 PHE A C 1
ATOM 1009 O O . PHE A 1 131 ? 5.177 20.602 21.414 1.00 14.99 131 PHE A O 1
ATOM 1017 N N . GLU A 1 132 ? 5.902 22.538 20.490 1.00 14.00 132 GLU A N 1
ATOM 1018 C CA . GLU A 1 132 ? 6.530 21.886 19.338 1.00 14.19 132 GLU A CA 1
ATOM 1019 C C . GLU A 1 132 ? 8.056 21.821 19.424 1.00 15.04 132 GLU A C 1
ATOM 1020 O O . GLU A 1 132 ? 8.731 22.854 19.506 1.00 15.09 132 GLU A O 1
ATOM 1026 N N . ILE A 1 133 ? 8.601 20.605 19.377 1.00 13.64 133 ILE A N 1
ATOM 1027 C CA . ILE A 1 133 ? 10.047 20.421 19.329 1.00 13.41 133 ILE A CA 1
ATOM 1028 C C . ILE A 1 133 ? 10.443 20.567 17.865 1.00 13.16 133 ILE A C 1
ATOM 1029 O O . ILE A 1 133 ? 10.013 19.785 17.017 1.00 14.46 133 ILE A O 1
ATOM 1034 N N . ARG A 1 134 ? 11.248 21.578 17.559 1.00 11.96 134 ARG A N 1
ATOM 1035 C CA . ARG A 1 134 ? 11.571 21.891 16.172 1.00 14.16 134 ARG A CA 1
ATOM 1036 C C . ARG A 1 134 ? 12.950 21.431 15.752 1.00 15.17 134 ARG A C 1
ATOM 1037 O O . ARG A 1 134 ? 13.121 20.937 14.629 1.00 17.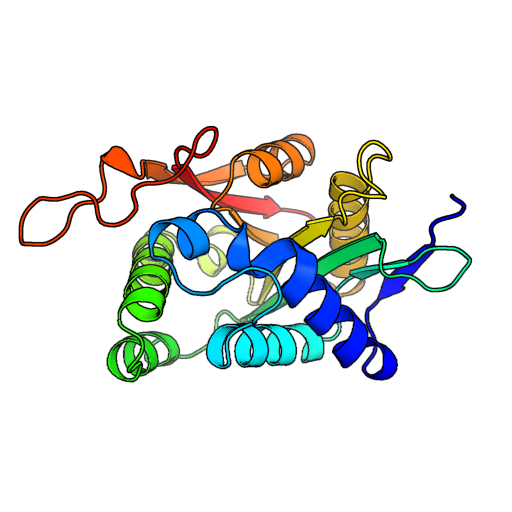24 134 ARG A O 1
ATOM 1045 N N . ILE A 1 135 ? 13.934 21.638 16.628 1.00 13.08 135 ILE A N 1
ATOM 1046 C CA . ILE A 1 135 ? 15.281 21.155 16.356 1.00 12.98 135 ILE A CA 1
ATOM 1047 C C . ILE A 1 135 ? 15.815 20.426 17.575 1.00 13.74 135 ILE A C 1
ATOM 1048 O O . ILE A 1 135 ? 15.664 20.911 18.690 1.00 13.66 135 ILE A O 1
ATOM 1053 N N . LEU A 1 136 ? 16.429 19.261 17.364 1.00 13.69 136 LEU A N 1
ATOM 1054 C CA . LEU A 1 136 ? 17.157 18.565 18.423 1.00 13.21 136 LEU A CA 1
ATOM 1055 C C . LEU A 1 136 ? 18.548 18.292 17.872 1.00 14.17 136 LEU A C 1
ATOM 1056 O O . LEU A 1 136 ? 18.694 17.595 16.856 1.00 14.41 136 LEU A O 1
ATOM 1061 N N . SER A 1 137 ? 19.559 18.845 18.534 1.00 12.91 137 SER A N 1
ATOM 1062 C CA . SER A 1 137 ? 20.917 18.864 17.979 1.00 14.43 137 SER A CA 1
ATOM 1063 C C . SER A 1 137 ? 21.936 18.646 19.093 1.00 15.30 137 SER A C 1
ATOM 1064 O O . SER A 1 137 ? 21.830 19.264 20.149 1.00 13.46 137 SER A O 1
ATOM 1067 N N . VAL A 1 138 ? 22.901 17.746 18.881 1.00 13.82 138 VAL A N 1
ATOM 1068 C CA . VAL A 1 138 ? 23.957 17.525 19.864 1.00 15.95 138 VAL A CA 1
ATOM 1069 C C . VAL A 1 138 ? 25.298 17.527 19.143 1.00 15.65 138 VAL A C 1
ATOM 1070 O O . VAL A 1 138 ? 25.479 16.802 18.165 1.00 18.24 138 VAL A O 1
ATOM 1074 N N . ASP A 1 139 ? 26.208 18.373 19.611 1.00 17.05 139 ASP A N 1
ATOM 1075 C CA . ASP A 1 139 ? 27.551 18.520 19.057 1.00 17.36 139 ASP A CA 1
ATOM 1076 C C . ASP A 1 139 ? 28.283 17.171 19.126 1.00 18.80 139 ASP A C 1
ATOM 1077 O O . ASP A 1 139 ? 28.199 16.475 20.137 1.00 18.71 139 ASP A O 1
ATOM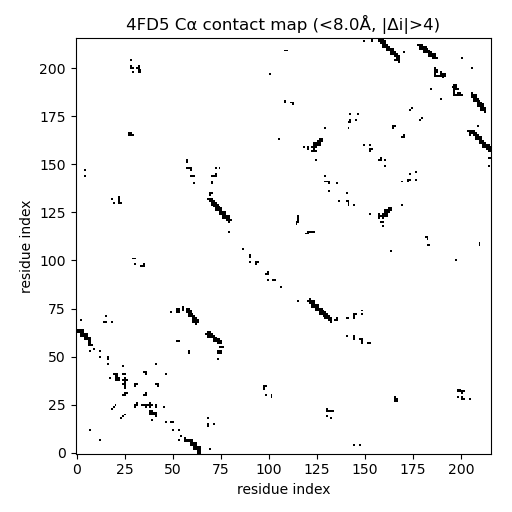 1082 N N . SER A 1 140 ? 28.963 16.791 18.050 1.00 19.13 140 SER A N 1
ATOM 1083 C CA . SER A 1 140 ? 29.620 15.479 17.999 1.00 20.88 140 SER A CA 1
ATOM 1084 C C . SER A 1 140 ? 30.563 15.237 19.179 1.00 20.84 140 SER A C 1
ATOM 1085 O O . SER A 1 140 ? 30.732 14.089 19.610 1.00 20.27 140 SER A O 1
ATOM 1088 N N . ARG A 1 141 ? 31.186 16.296 19.694 1.00 20.80 141 ARG A N 1
ATOM 1089 C CA . ARG A 1 141 ? 32.114 16.172 20.822 1.00 22.40 141 ARG A CA 1
ATOM 1090 C C . ARG A 1 141 ? 31.409 15.636 22.069 1.00 21.02 141 ARG A C 1
ATOM 1091 O O . ARG A 1 141 ? 32.039 15.032 22.942 1.00 22.32 141 ARG A O 1
ATOM 1099 N N . PHE A 1 142 ? 30.095 15.846 22.137 1.00 19.10 142 PHE A N 1
ATOM 1100 C CA . PHE A 1 142 ? 29.326 15.592 23.345 1.00 17.65 142 PHE A CA 1
ATOM 1101 C C . PHE A 1 142 ? 28.360 14.418 23.220 1.00 17.75 142 PHE A C 1
ATOM 1102 O O . PHE A 1 142 ? 27.530 14.197 24.098 1.00 18.18 142 PHE A O 1
ATOM 1110 N N . ARG A 1 143 ? 28.468 13.666 22.128 1.00 17.57 143 ARG A N 1
ATOM 1111 C CA . ARG A 1 143 ? 27.594 12.516 21.924 1.00 15.87 143 ARG A CA 1
ATOM 1112 C C . ARG A 1 143 ? 28.000 11.349 22.807 1.00 16.18 143 ARG A C 1
ATOM 1113 O O . ARG A 1 143 ? 29.124 11.288 23.291 1.00 18.06 143 ARG A O 1
ATOM 1121 N N . GLY A 1 144 ? 27.068 10.435 23.025 1.00 15.75 144 GLY A N 1
ATOM 1122 C CA . GLY A 1 144 ? 27.314 9.303 23.910 1.00 15.87 144 GLY A CA 1
ATOM 1123 C C . GLY A 1 144 ? 27.096 9.599 25.386 1.00 19.11 144 GLY A C 1
ATOM 1124 O O . GLY A 1 144 ? 27.356 8.757 26.232 1.00 19.72 144 GLY A O 1
ATOM 1125 N N . LYS A 1 145 ? 26.617 10.800 25.705 1.00 17.42 145 LYS A N 1
ATOM 1126 C CA . LYS A 1 145 ? 26.329 11.197 27.088 1.00 18.78 145 LYS A CA 1
ATOM 1127 C C . LYS A 1 145 ? 24.823 11.227 27.390 1.00 20.04 145 LYS A C 1
ATOM 1128 O O . LYS A 1 145 ? 24.399 11.621 28.485 1.00 22.60 145 LYS A O 1
ATOM 1134 N N . GLY A 1 146 ? 24.019 10.826 26.409 1.00 17.17 146 GLY A N 1
ATOM 1135 C CA . GLY A 1 146 ? 22.584 10.754 26.577 1.00 17.56 146 GLY A CA 1
ATOM 1136 C C . GLY A 1 146 ? 21.932 12.118 26.470 1.00 16.35 146 GLY A C 1
ATOM 1137 O O . GLY A 1 146 ? 20.793 12.280 26.896 1.00 16.27 146 GLY A O 1
ATOM 1138 N N . LEU A 1 147 ? 22.646 13.095 25.911 1.00 16.98 147 LEU A N 1
ATOM 1139 C CA . LEU A 1 147 ? 22.119 14.465 25.901 1.00 14.79 147 LEU A CA 1
ATOM 1140 C C . LEU A 1 147 ? 20.853 14.659 25.065 1.00 15.42 147 LEU A C 1
ATOM 1141 O O . LEU A 1 147 ? 19.975 15.423 25.455 1.00 15.27 147 LEU A O 1
ATOM 1146 N N . ALA A 1 148 ? 20.736 13.999 23.917 1.00 14.38 148 ALA A N 1
ATOM 1147 C CA . ALA A 1 148 ? 19.518 14.178 23.118 1.00 15.40 148 ALA A CA 1
ATOM 1148 C C . ALA A 1 148 ? 18.249 13.860 23.937 1.00 16.48 148 ALA A C 1
ATOM 1149 O O . ALA A 1 148 ? 17.271 14.652 23.994 1.00 15.52 148 ALA A O 1
ATOM 1151 N N . LYS A 1 149 ? 18.274 12.700 24.596 1.00 13.69 149 LYS A N 1
ATOM 1152 C CA . LYS A 1 149 ? 17.126 12.251 25.349 1.00 15.86 149 LYS A CA 1
ATOM 1153 C C . LYS A 1 149 ? 16.888 13.207 26.513 1.00 16.47 149 LYS A C 1
ATOM 1154 O O . LYS A 1 149 ? 15.760 13.617 26.764 1.00 15.03 149 LYS A O 1
ATOM 1160 N N . LYS A 1 150 ? 17.961 13.598 27.198 1.00 15.25 150 LYS A N 1
ATOM 1161 C CA . LYS A 1 150 ? 17.829 14.517 28.329 1.00 15.53 150 LYS A CA 1
ATOM 1162 C C . LYS A 1 150 ? 17.256 15.874 27.908 1.00 15.18 150 LYS A C 1
ATOM 1163 O O . LYS A 1 150 ? 16.473 16.467 28.640 1.00 14.74 150 LYS A O 1
ATOM 1169 N N . LEU A 1 151 ? 17.643 16.354 26.734 1.00 14.93 151 LEU A N 1
ATOM 1170 C CA . LEU A 1 151 ? 17.108 17.610 26.217 1.00 13.53 151 LEU A CA 1
ATOM 1171 C C . LEU A 1 151 ? 15.608 17.536 26.008 1.00 14.19 151 LEU A C 1
ATOM 1172 O O . LEU A 1 151 ? 14.887 18.492 26.314 1.00 13.05 151 LEU A O 1
ATOM 1177 N N . ILE A 1 152 ? 15.129 16.400 25.505 1.00 12.53 152 ILE A N 1
ATOM 1178 C CA . ILE A 1 152 ? 13.687 16.250 25.344 1.00 13.92 152 ILE A CA 1
ATOM 1179 C C . ILE A 1 152 ? 12.990 16.111 26.712 1.00 13.73 152 ILE A C 1
ATOM 1180 O O . ILE A 1 152 ? 11.919 16.662 26.927 1.00 14.70 152 ILE A O 1
ATOM 1185 N N . GLU A 1 153 ? 13.613 15.384 27.636 1.00 14.79 153 GLU A N 1
ATOM 1186 C CA . GLU A 1 153 ? 13.075 15.264 28.995 1.00 14.73 153 GLU A CA 1
ATOM 1187 C C . GLU A 1 153 ? 12.926 16.633 29.671 1.00 16.24 153 GLU A C 1
ATOM 1188 O O . GLU A 1 153 ? 11.891 16.928 30.286 1.00 16.12 153 GLU A O 1
ATOM 1194 N N . LYS A 1 154 ? 13.956 17.470 29.541 1.00 14.22 154 LYS A N 1
ATOM 1195 C CA . LYS A 1 154 ? 13.940 18.825 30.096 1.00 15.94 154 LYS A CA 1
ATOM 1196 C C . LYS A 1 154 ? 12.900 19.694 29.388 1.00 17.15 154 LYS A C 1
ATOM 1197 O O . LYS A 1 154 ? 12.241 20.543 30.023 1.00 16.05 154 LYS A O 1
ATOM 1203 N N . SER A 1 155 ? 12.746 19.464 28.084 1.00 14.53 155 SER A N 1
ATOM 1204 C CA . SER A 1 155 ? 11.730 20.163 27.303 1.00 12.73 155 SER A CA 1
ATOM 1205 C C . SER A 1 155 ? 10.337 19.818 27.812 1.00 14.36 155 SER A C 1
ATOM 1206 O O . SER A 1 155 ? 9.501 20.695 27.940 1.00 15.00 155 SER A O 1
ATOM 1209 N N . GLU A 1 156 ? 10.087 18.546 28.103 1.00 14.81 156 GLU A N 1
ATOM 1210 C CA . GLU A 1 156 ? 8.791 18.156 28.645 1.00 14.33 156 GLU A CA 1
ATOM 1211 C C . GLU A 1 156 ? 8.560 18.758 30.022 1.00 15.79 156 GLU A C 1
ATOM 1212 O O . GLU A 1 156 ? 7.453 19.217 30.314 1.00 15.48 156 GLU A O 1
ATOM 1218 N N . GLU A 1 157 ? 9.603 18.758 30.855 1.00 15.02 157 GLU A N 1
ATOM 1219 C CA . GLU A 1 157 ? 9.506 19.396 32.179 1.00 18.61 157 GLU A CA 1
ATOM 1220 C C . GLU A 1 157 ? 9.089 20.866 32.064 1.00 18.34 157 GLU A C 1
ATOM 1221 O O . GLU A 1 157 ? 8.182 21.325 32.774 1.00 18.66 157 GLU A O 1
ATOM 1227 N N . LEU A 1 158 ? 9.730 21.595 31.151 1.00 16.36 158 LEU A N 1
ATOM 1228 C CA . LEU A 1 158 ? 9.385 23.002 30.940 1.00 16.67 158 LEU A CA 1
ATOM 1229 C C . LEU A 1 158 ? 7.969 23.151 30.379 1.00 17.44 158 LEU A C 1
ATOM 1230 O O . LEU A 1 158 ? 7.215 24.007 30.815 1.00 19.04 158 LEU A O 1
ATOM 1235 N N . ALA A 1 159 ? 7.618 22.323 29.400 1.00 15.65 159 ALA A N 1
ATOM 1236 C CA . ALA A 1 159 ? 6.281 22.357 28.818 1.00 16.05 159 ALA A CA 1
ATOM 1237 C C . ALA A 1 159 ? 5.221 22.201 29.909 1.00 18.79 159 ALA A C 1
ATOM 1238 O O . ALA A 1 159 ? 4.253 22.951 29.941 1.00 20.53 159 ALA A O 1
ATOM 1240 N N . LEU A 1 160 ? 5.418 21.227 30.793 1.00 18.61 160 LEU A N 1
ATOM 1241 C CA . LEU A 1 160 ? 4.471 20.960 31.875 1.00 18.31 160 LEU A CA 1
ATOM 1242 C C . LEU A 1 160 ? 4.393 22.160 32.820 1.00 22.51 160 LEU A C 1
ATOM 1243 O O . LEU A 1 160 ? 3.307 22.582 33.235 1.00 21.61 160 LEU A O 1
ATOM 1248 N N . ASP A 1 161 ? 5.552 22.702 33.165 1.00 22.63 161 ASP A N 1
ATOM 1249 C CA . ASP A 1 161 ? 5.599 23.877 34.028 1.00 22.54 161 ASP A CA 1
ATOM 1250 C C . ASP A 1 161 ? 4.845 25.080 33.443 1.00 25.98 161 ASP A C 1
ATOM 1251 O O . ASP A 1 161 ? 4.233 25.855 34.194 1.00 26.19 161 ASP A O 1
ATOM 1256 N N . ARG A 1 162 ? 4.876 25.218 32.114 1.00 21.68 162 ARG A N 1
ATOM 1257 C CA . ARG A 1 162 ? 4.222 26.317 31.392 1.00 23.74 162 ARG A CA 1
ATOM 1258 C C . ARG A 1 162 ? 2.747 26.043 31.060 1.00 22.69 162 ARG A C 1
ATOM 1259 O O . ARG A 1 162 ? 2.100 26.842 30.381 1.00 25.96 162 ARG A O 1
ATOM 1267 N N . GLY A 1 163 ? 2.238 24.896 31.494 1.00 22.59 163 GLY A N 1
ATOM 1268 C CA . GLY A 1 163 ? 0.825 24.596 31.366 1.00 22.72 163 GLY A CA 1
ATOM 1269 C C . GLY A 1 163 ? 0.415 23.868 30.097 1.00 25.38 163 GLY A C 1
ATOM 1270 O O . GLY A 1 163 ? -0.770 23.786 29.785 1.00 26.23 163 GLY A O 1
ATOM 1271 N N . PHE A 1 164 ? 1.379 23.345 29.351 1.00 21.87 164 PHE A N 1
ATOM 1272 C CA . PHE A 1 164 ? 1.042 22.586 28.145 1.00 21.26 164 PHE A CA 1
ATOM 1273 C C . PHE A 1 164 ? 0.576 21.173 28.465 1.00 20.73 164 PHE A C 1
ATOM 1274 O O . PHE A 1 164 ?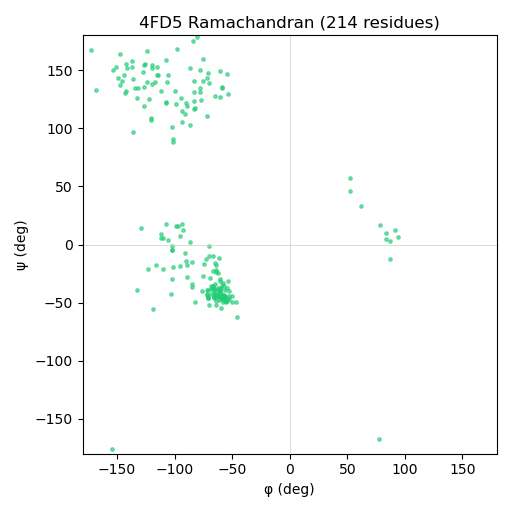 1.000 20.568 29.448 1.00 21.85 164 PHE A O 1
ATOM 1282 N N . GLN A 1 165 ? -0.288 20.642 27.601 1.00 20.25 165 GLN A N 1
ATOM 1283 C CA . GLN A 1 165 ? -0.800 19.289 27.741 1.00 22.10 165 GLN A CA 1
ATOM 1284 C C . GLN A 1 165 ? -0.383 18.393 26.583 1.00 19.63 165 GLN A C 1
ATOM 1285 O O . GLN A 1 165 ? -0.465 17.173 26.678 1.00 18.50 165 GLN A O 1
ATOM 1291 N N . VAL A 1 166 ? 0.042 19.010 25.486 1.00 17.70 166 VAL A N 1
ATOM 1292 C CA . VAL A 1 166 ? 0.427 18.240 24.304 1.00 18.13 166 VAL A CA 1
ATOM 1293 C C . VAL A 1 166 ? 1.740 18.735 23.712 1.00 15.19 166 VAL A C 1
ATOM 1294 O O . VAL A 1 166 ? 1.952 19.942 23.549 1.00 15.35 166 VAL A O 1
ATOM 1298 N N . MET A 1 167 ? 2.617 17.793 23.380 1.00 14.92 167 MET A N 1
ATOM 1299 C CA . MET A 1 167 ? 3.839 18.112 22.652 1.00 15.17 167 MET A CA 1
ATOM 1300 C C . MET A 1 167 ? 3.813 17.446 21.286 1.00 15.73 167 MET A C 1
ATOM 1301 O O . MET A 1 167 ? 3.192 16.398 21.115 1.00 14.61 167 MET A O 1
ATOM 1306 N N . LYS A 1 168 ? 4.521 18.047 20.334 1.00 14.77 168 LYS A N 1
ATOM 1307 C CA . LYS A 1 168 ? 4.476 17.601 18.940 1.00 15.33 168 LYS A CA 1
ATOM 1308 C C . LYS A 1 168 ? 5.853 17.765 18.339 1.00 15.79 168 LYS A C 1
ATOM 1309 O O . LYS A 1 168 ? 6.567 18.696 18.693 1.00 15.37 168 LYS A O 1
ATOM 1315 N N . THR A 1 169 ? 6.244 16.868 17.435 1.00 14.80 169 THR A N 1
ATOM 1316 C CA . THR A 1 169 ? 7.460 17.098 16.664 1.00 13.62 169 THR A CA 1
ATOM 1317 C C . THR A 1 169 ? 7.295 16.541 15.250 1.00 16.27 169 THR A C 1
ATOM 1318 O O . THR A 1 169 ? 6.703 15.476 15.064 1.00 15.48 169 THR A O 1
ATOM 1322 N N . ASP A 1 170 ? 7.806 17.268 14.259 1.00 14.93 170 ASP A N 1
ATOM 1323 C CA . ASP A 1 170 ? 7.789 16.791 12.886 1.00 15.77 170 ASP A CA 1
ATOM 1324 C C . ASP A 1 170 ? 9.200 16.282 12.606 1.00 16.48 170 ASP A C 1
ATOM 1325 O O . ASP A 1 170 ? 10.081 17.032 12.183 1.00 19.86 170 ASP A O 1
ATOM 1330 N N . ALA A 1 171 ? 9.396 14.996 12.878 1.00 15.04 171 ALA A N 1
ATOM 1331 C CA . ALA A 1 171 ? 10.698 14.388 12.947 1.00 17.22 171 ALA A CA 1
ATOM 1332 C C . ALA A 1 171 ? 11.078 13.854 11.586 1.00 18.00 171 ALA A C 1
ATOM 1333 O O . ALA A 1 171 ? 10.466 12.912 11.089 1.00 16.54 171 ALA A O 1
ATOM 1335 N N . THR A 1 172 ? 12.081 14.479 10.985 1.00 17.44 172 THR A N 1
ATOM 1336 C CA . THR A 1 172 ? 12.485 14.124 9.629 1.00 18.03 172 THR A CA 1
ATOM 1337 C C . THR A 1 172 ? 13.533 13.036 9.612 1.00 19.61 172 THR A C 1
ATOM 1338 O O . THR A 1 172 ? 13.748 12.413 8.572 1.00 19.48 172 THR A O 1
ATOM 1342 N N . GLY A 1 173 ? 14.193 12.824 10.749 1.00 19.53 173 GLY A N 1
ATOM 1343 C CA . GLY A 1 173 ? 15.312 11.896 10.817 1.00 22.50 173 GLY A CA 1
ATOM 1344 C C . GLY A 1 173 ? 15.118 10.738 11.782 1.00 21.42 173 GLY A C 1
ATOM 1345 O O . GLY A 1 173 ? 14.383 10.843 12.770 1.00 20.45 173 GLY A O 1
ATOM 1346 N N . ALA A 1 174 ? 15.821 9.644 11.508 1.00 21.43 174 ALA A N 1
ATOM 1347 C CA . ALA A 1 174 ? 15.695 8.423 12.296 1.00 20.87 174 ALA A CA 1
ATOM 1348 C C . ALA A 1 174 ? 16.156 8.539 13.752 1.00 18.67 174 ALA A C 1
ATOM 1349 O O . ALA A 1 174 ? 15.591 7.892 14.640 1.00 17.95 174 ALA A O 1
ATOM 1351 N N . PHE A 1 175 ? 17.184 9.342 14.004 1.00 19.37 175 PHE A N 1
ATOM 1352 C CA . PHE A 1 175 ? 17.737 9.407 15.347 1.00 21.19 175 PHE A CA 1
ATOM 1353 C C . PHE A 1 175 ? 16.774 10.120 16.294 1.00 19.86 175 PHE A C 1
ATOM 1354 O O . PHE A 1 175 ? 16.511 9.639 17.406 1.00 19.79 175 PHE A O 1
ATOM 1362 N N . SER A 1 176 ? 16.233 11.254 15.842 1.00 19.23 176 SER A N 1
ATOM 1363 C CA . SER A 1 176 ? 15.304 12.002 16.685 1.00 17.94 176 SER A CA 1
ATOM 1364 C C . SER A 1 176 ? 14.002 11.211 16.856 1.00 16.18 176 SER A C 1
ATOM 1365 O O . SER A 1 176 ? 13.390 11.224 17.925 1.00 15.60 176 SER A O 1
ATOM 1368 N N . GLN A 1 177 ? 13.599 10.503 15.807 1.00 16.40 177 GLN A N 1
ATOM 1369 C CA . GLN A 1 177 ? 12.448 9.605 15.918 1.00 17.62 177 GLN A CA 1
ATOM 1370 C C . GLN A 1 177 ? 12.658 8.576 17.028 1.00 15.82 177 GLN A C 1
ATOM 1371 O O . GLN A 1 177 ? 11.762 8.352 17.856 1.00 15.42 177 GLN A O 1
ATOM 1377 N N . ARG A 1 178 ? 13.831 7.936 17.048 1.00 15.81 178 ARG A N 1
ATOM 1378 C CA . ARG A 1 178 ? 14.096 6.944 18.106 1.00 16.04 178 ARG A CA 1
ATOM 1379 C C . ARG A 1 178 ? 14.062 7.572 19.504 1.00 17.09 178 ARG A C 1
ATOM 1380 O O . ARG A 1 178 ? 13.483 7.005 20.442 1.00 16.75 178 ARG A O 1
ATOM 1388 N N . VAL A 1 179 ? 14.655 8.756 19.631 1.00 15.33 179 VAL A N 1
ATOM 1389 C CA . VAL A 1 179 ? 14.649 9.440 20.929 1.00 16.57 179 VAL A CA 1
ATOM 1390 C C . VAL A 1 179 ? 13.228 9.729 21.432 1.00 14.89 179 VAL A C 1
ATOM 1391 O O . VAL A 1 179 ? 12.849 9.343 22.558 1.00 16.11 179 VAL A O 1
ATOM 1395 N N . VAL A 1 180 ? 12.439 10.407 20.604 1.00 15.03 180 VAL A N 1
ATOM 1396 C CA . VAL A 1 180 ? 11.108 10.769 21.063 1.00 14.64 180 VAL A CA 1
ATOM 1397 C C . VAL A 1 180 ? 10.213 9.537 21.261 1.00 15.40 180 VAL A C 1
ATOM 1398 O O . VAL A 1 180 ? 9.408 9.516 22.186 1.00 15.51 180 VAL A O 1
ATOM 1402 N N . SER A 1 181 ? 10.367 8.519 20.414 1.00 16.01 181 SER A N 1
ATOM 1403 C CA . SER A 1 181 ? 9.629 7.260 20.599 1.00 17.95 181 SER A CA 1
ATOM 1404 C C . SER A 1 181 ? 9.929 6.670 21.966 1.00 18.44 181 SER A C 1
ATOM 1405 O O . SER A 1 181 ? 9.028 6.199 22.678 1.00 18.43 181 SER A O 1
ATOM 1408 N N . SER A 1 182 ? 11.206 6.685 22.340 1.00 16.11 182 SER A N 1
ATOM 1409 C CA . SER A 1 182 ? 11.625 6.146 23.628 1.00 18.86 182 SER A CA 1
ATOM 1410 C C . SER A 1 182 ? 11.042 6.924 24.798 1.00 20.75 182 SER A C 1
ATOM 1411 O O . SER A 1 182 ? 10.959 6.406 25.923 1.00 20.83 182 SER A O 1
ATOM 1414 N N . LEU A 1 183 ? 10.661 8.174 24.536 1.00 16.77 183 LEU A N 1
ATOM 1415 C CA . LEU A 1 183 ? 10.012 8.996 25.564 1.00 17.62 183 LEU A CA 1
ATOM 1416 C C . LEU A 1 183 ? 8.476 9.070 25.473 1.00 17.08 183 LEU A C 1
ATOM 1417 O O . LEU A 1 183 ? 7.847 9.945 26.077 1.00 18.42 183 LEU A O 1
ATOM 1422 N N . GLY A 1 184 ? 7.876 8.148 24.718 1.00 17.46 184 GLY A N 1
ATOM 1423 C CA . GLY A 1 184 ? 6.432 8.024 24.684 1.00 18.60 184 GLY A CA 1
ATOM 1424 C C . GLY A 1 184 ? 5.710 8.773 23.578 1.00 18.29 184 GLY A C 1
ATOM 1425 O O . GLY A 1 184 ? 4.480 8.814 23.568 1.00 19.20 184 GLY A O 1
ATOM 1426 N N . PHE A 1 185 ? 6.448 9.375 22.650 1.00 14.81 185 PHE A N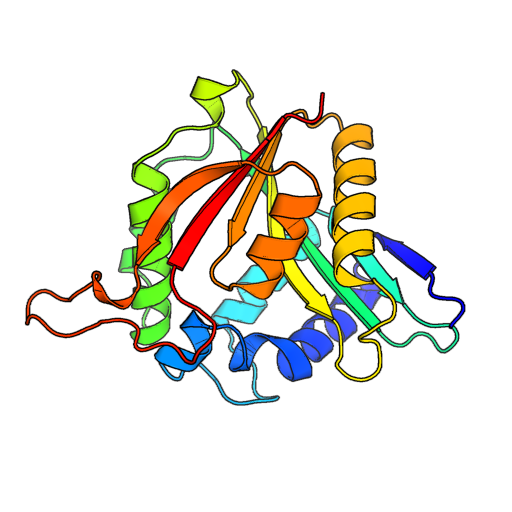 1
ATOM 1427 C CA . PHE A 1 185 ? 5.795 9.999 21.504 1.00 14.34 185 PHE A CA 1
ATOM 1428 C C . PHE A 1 185 ? 5.251 8.928 20.570 1.00 17.16 185 PHE A C 1
ATOM 1429 O O . PHE A 1 185 ? 5.872 7.872 20.397 1.00 17.65 185 PHE A O 1
ATOM 1437 N N . ILE A 1 186 ? 4.090 9.223 19.987 1.00 15.37 186 ILE A N 1
ATOM 1438 C CA . ILE A 1 186 ? 3.357 8.316 19.110 1.00 16.59 186 ILE A CA 1
ATOM 1439 C C . ILE A 1 186 ? 3.279 8.933 17.723 1.00 18.35 186 ILE A C 1
ATOM 1440 O O . ILE A 1 186 ? 3.037 10.136 17.586 1.00 17.65 186 ILE A O 1
ATOM 1445 N N . THR A 1 187 ? 3.441 8.105 16.695 1.00 17.96 187 THR A N 1
ATOM 1446 C CA . THR A 1 187 ? 3.343 8.586 15.317 1.00 18.34 187 THR A CA 1
ATOM 1447 C C . THR A 1 187 ? 1.882 8.789 14.909 1.00 21.23 187 THR A C 1
ATOM 1448 O O . THR A 1 187 ? 1.063 7.866 15.012 1.00 22.38 187 THR A O 1
ATOM 1452 N N . LYS A 1 188 ? 1.565 10.004 14.471 1.00 18.74 188 LYS A N 1
ATOM 1453 C CA . LYS A 1 188 ? 0.225 10.354 14.027 1.00 20.53 188 LYS A CA 1
ATOM 1454 C C . LYS A 1 188 ? 0.154 10.378 12.508 1.00 21.78 188 LYS A C 1
ATOM 1455 O O . LYS A 1 188 ? -0.906 10.115 11.933 1.00 25.26 188 LYS A O 1
ATOM 1461 N N . CYS A 1 189 ? 1.273 10.693 11.859 1.00 20.82 189 CYS A N 1
ATOM 1462 C CA . CYS A 1 189 ? 1.275 10.790 10.391 1.00 22.69 189 CYS A CA 1
ATOM 1463 C C . CYS A 1 189 ? 2.663 10.387 9.920 1.00 22.32 189 CYS A C 1
ATOM 1464 O O . CYS A 1 189 ? 3.629 10.696 10.588 1.00 20.77 189 CYS A O 1
ATOM 1467 N N . GLU A 1 190 ? 2.787 9.691 8.795 1.00 20.94 190 GLU A N 1
ATOM 1468 C CA . GLU A 1 190 ? 4.126 9.357 8.310 1.00 21.02 190 GLU A CA 1
ATOM 1469 C C . GLU A 1 190 ? 4.167 9.231 6.799 1.00 22.99 190 GLU A C 1
ATOM 1470 O O . GLU A 1 190 ? 3.166 8.909 6.169 1.00 24.84 190 GLU A O 1
ATOM 1476 N N . ILE A 1 191 ? 5.341 9.492 6.227 1.00 20.69 191 ILE A N 1
ATOM 1477 C CA . ILE A 1 191 ? 5.526 9.319 4.785 1.00 21.80 191 ILE A CA 1
ATOM 1478 C C . ILE A 1 191 ? 6.953 8.876 4.459 1.00 22.94 191 ILE A C 1
ATOM 1479 O O . ILE A 1 191 ? 7.924 9.364 5.053 1.00 20.17 191 ILE A O 1
ATOM 1484 N N . ASN A 1 192 ? 7.075 7.917 3.541 1.00 22.50 192 ASN A N 1
ATOM 1485 C CA . ASN A 1 192 ? 8.376 7.432 3.100 1.00 22.09 192 ASN A CA 1
ATOM 1486 C C . ASN A 1 192 ? 8.918 8.359 2.036 1.00 20.86 192 ASN A C 1
ATOM 1487 O O . ASN A 1 192 ? 8.204 8.688 1.089 1.00 22.22 192 ASN A O 1
ATOM 1492 N N . TYR A 1 193 ? 10.167 8.778 2.194 1.00 20.47 193 TYR A N 1
ATOM 1493 C CA . TYR A 1 193 ? 10.801 9.681 1.238 1.00 19.91 193 TYR A CA 1
ATOM 1494 C C . TYR A 1 193 ? 10.852 9.051 -0.155 1.00 22.57 193 TYR A C 1
ATOM 1495 O O . TYR A 1 193 ? 10.770 9.743 -1.161 1.00 22.00 193 TYR A O 1
ATOM 1504 N N . THR A 1 194 ? 10.964 7.732 -0.212 1.00 24.22 194 THR A N 1
ATOM 1505 C CA . THR A 1 194 ? 11.036 7.090 -1.521 1.00 24.30 194 THR A CA 1
ATOM 1506 C C . THR A 1 194 ? 9.698 7.105 -2.247 1.00 26.02 194 THR A C 1
ATOM 1507 O O . THR A 1 194 ? 9.641 6.825 -3.445 1.00 25.19 194 THR A O 1
ATOM 1511 N N . ASP A 1 195 ? 8.623 7.435 -1.533 1.00 24.94 195 ASP A N 1
ATOM 1512 C CA . ASP A 1 195 ? 7.284 7.444 -2.124 1.00 25.87 195 ASP A CA 1
ATOM 1513 C C . ASP A 1 195 ? 6.805 8.856 -2.448 1.00 26.07 195 ASP A C 1
ATOM 1514 O O . ASP A 1 195 ? 5.702 9.037 -2.953 1.00 27.52 195 ASP A O 1
ATOM 1519 N N . TYR A 1 196 ? 7.624 9.859 -2.142 1.00 22.80 196 TYR A N 1
ATOM 1520 C CA . TYR A 1 196 ? 7.206 11.245 -2.318 1.00 23.58 196 TYR A CA 1
ATOM 1521 C C . TYR A 1 196 ? 7.835 11.811 -3.592 1.00 23.34 196 TYR A C 1
ATOM 1522 O O . TYR A 1 196 ? 9.011 12.174 -3.593 1.00 21.73 196 TYR A O 1
ATOM 1531 N N . LEU A 1 197 ? 7.039 11.874 -4.665 1.00 24.53 197 LEU A N 1
ATOM 1532 C CA . LEU A 1 197 ? 7.528 12.214 -6.016 1.00 26.37 197 LEU A CA 1
ATOM 1533 C C . LEU A 1 197 ? 6.866 13.475 -6.602 1.00 27.77 197 LEU A C 1
ATOM 1534 O O . LEU A 1 197 ? 5.722 13.790 -6.274 1.00 29.11 197 LEU A O 1
ATOM 1539 N N . ASP A 1 198 ? 7.576 14.182 -7.487 1.00 30.19 198 ASP A N 1
ATOM 1540 C CA . ASP A 1 198 ? 7.056 15.418 -8.101 1.00 30.27 198 ASP A CA 1
ATOM 1541 C C . ASP A 1 198 ? 6.093 15.160 -9.261 1.00 31.29 198 ASP A C 1
ATOM 1542 O O . ASP A 1 198 ? 5.838 14.008 -9.606 1.00 31.05 198 ASP A O 1
ATOM 1547 N N . GLU A 1 199 ? 5.565 16.238 -9.853 1.00 30.13 199 GLU A N 1
ATOM 1548 C CA . GLU A 1 199 ? 4.635 16.122 -10.984 1.00 30.18 199 GLU A CA 1
ATOM 1549 C C . GLU A 1 199 ? 5.335 15.626 -12.245 1.00 28.16 199 GLU A C 1
ATOM 1550 O O . GLU A 1 199 ? 4.697 15.446 -13.282 1.00 31.56 199 GLU A O 1
ATOM 1556 N N . ASN A 1 200 ? 6.641 15.398 -12.148 1.00 29.08 200 ASN A N 1
ATOM 1557 C CA . ASN A 1 200 ? 7.410 14.800 -13.242 1.00 28.09 200 ASN A CA 1
ATOM 1558 C C . ASN A 1 200 ? 7.888 13.399 -12.877 1.00 30.14 200 ASN A C 1
ATOM 1559 O O . ASN A 1 200 ? 8.653 12.791 -13.618 1.00 27.28 200 ASN A O 1
ATOM 1564 N N . GLY A 1 201 ? 7.460 12.899 -11.721 1.00 31.01 201 GLY A N 1
ATOM 1565 C CA . GLY A 1 201 ? 7.737 11.517 -11.340 1.00 30.58 201 GLY A CA 1
ATOM 1566 C C . GLY A 1 201 ? 9.020 11.101 -10.620 1.00 35.35 201 GLY A C 1
ATOM 1567 O O . GLY A 1 201 ? 9.218 9.910 -10.379 1.00 33.81 201 GLY A O 1
ATOM 1568 N N . GLU A 1 202 ? 9.897 12.034 -10.261 1.00 36.59 202 GLU A N 1
ATOM 1569 C CA . GLU A 1 202 ? 11.120 11.626 -9.553 1.00 35.16 202 GLU A CA 1
ATOM 1570 C C . GLU A 1 202 ? 11.087 12.013 -8.071 1.00 27.89 202 GLU A C 1
ATOM 1571 O O . GLU A 1 202 ? 10.358 12.916 -7.668 1.00 30.40 202 GLU A O 1
ATOM 1577 N N . GLN A 1 203 ? 11.898 11.323 -7.287 1.00 28.16 203 GLN A N 1
ATOM 1578 C CA . GLN A 1 203 ? 11.955 11.531 -5.842 1.00 23.95 203 GLN A CA 1
ATOM 1579 C C . GLN A 1 203 ? 12.365 12.957 -5.513 1.00 23.63 203 GLN A C 1
ATOM 1580 O O . GLN A 1 203 ? 13.399 13.427 -5.993 1.00 24.05 203 GLN A O 1
ATOM 1586 N N . ILE A 1 204 ? 11.577 13.643 -4.684 1.00 21.30 204 ILE A N 1
ATOM 1587 C CA . ILE A 1 204 ? 11.863 15.034 -4.351 1.00 20.36 204 ILE A CA 1
ATOM 1588 C C . ILE A 1 204 ? 13.021 15.120 -3.359 1.00 21.84 204 ILE A C 1
ATOM 1589 O O . ILE A 1 204 ? 13.888 15.996 -3.475 1.00 19.70 204 ILE A O 1
ATOM 1594 N N . PHE A 1 205 ? 13.029 14.203 -2.393 1.00 19.93 205 PHE A N 1
ATOM 1595 C CA . PHE A 1 205 ? 14.101 14.125 -1.404 1.00 19.49 205 PHE A CA 1
ATOM 1596 C C . PHE A 1 205 ? 14.775 12.767 -1.459 1.00 21.66 205 PHE A C 1
ATOM 1597 O O . PHE A 1 205 ? 14.206 11.768 -1.026 1.00 21.82 205 PHE A O 1
ATOM 1605 N N . VAL A 1 206 ? 15.991 12.736 -1.986 1.00 19.82 206 VAL A N 1
ATOM 1606 C CA . VAL A 1 206 ? 16.800 11.538 -1.920 1.00 22.12 206 VAL A CA 1
ATOM 1607 C C . VAL A 1 206 ? 17.657 11.698 -0.680 1.00 23.76 206 VAL A C 1
ATOM 1608 O O . VAL A 1 206 ? 18.588 12.500 -0.666 1.00 22.99 206 VAL A O 1
ATOM 1612 N N . VAL A 1 207 ? 17.312 10.956 0.367 1.00 22.42 207 VAL A N 1
ATOM 1613 C CA . VAL A 1 207 ? 17.934 11.140 1.677 1.00 22.62 207 VAL A CA 1
ATOM 1614 C C . VAL A 1 207 ? 18.913 10.024 2.022 1.00 25.57 207 VAL A C 1
ATOM 1615 O O . VAL A 1 207 ? 18.707 8.861 1.667 1.00 27.33 207 VAL A O 1
ATOM 1619 N N . ASP A 1 208 ? 19.976 10.385 2.732 1.00 26.02 208 ASP A N 1
ATOM 1620 C CA . ASP A 1 208 ? 20.991 9.416 3.107 1.00 28.54 208 ASP A CA 1
ATOM 1621 C C . ASP A 1 208 ? 20.463 8.462 4.162 1.00 27.49 208 ASP A C 1
ATOM 1622 O O . ASP A 1 208 ? 19.638 8.839 4.993 1.00 25.92 208 ASP A O 1
ATOM 1627 N N . PRO A 1 209 ? 20.932 7.209 4.128 1.00 26.75 209 PRO A N 1
ATOM 1628 C CA . PRO A 1 209 ? 20.624 6.292 5.228 1.00 28.19 209 PRO A CA 1
ATOM 1629 C C . PRO A 1 209 ? 21.188 6.878 6.521 1.00 27.80 209 PRO A C 1
ATOM 1630 O O . PRO A 1 209 ? 22.200 7.579 6.462 1.00 29.38 209 PRO A O 1
ATOM 1634 N N . PRO A 1 210 ? 20.550 6.601 7.672 1.00 25.16 210 PRO A N 1
ATOM 1635 C CA . PRO A 1 210 ? 19.428 5.681 7.890 1.00 27.05 210 PRO A CA 1
ATOM 1636 C C . PRO A 1 210 ? 18.047 6.329 7.817 1.00 25.40 210 PRO A C 1
ATOM 1637 O O . PRO A 1 210 ? 17.076 5.739 8.288 1.00 26.75 210 PRO A O 1
ATOM 1641 N N . HIS A 1 211 ? 17.953 7.517 7.234 1.00 23.89 211 HIS A N 1
ATOM 1642 C CA . HIS A 1 211 ? 16.691 8.243 7.242 1.00 24.53 211 HIS A CA 1
ATOM 1643 C C . HIS A 1 211 ? 15.766 7.653 6.206 1.00 25.66 211 HIS A C 1
ATOM 1644 O O . HIS A 1 211 ? 16.193 7.334 5.098 1.00 30.22 211 HIS A O 1
ATOM 1651 N N . GLU A 1 212 ? 14.512 7.451 6.591 1.00 22.47 212 GLU A N 1
ATOM 1652 C CA . GLU A 1 212 ? 13.571 6.733 5.749 1.00 25.38 212 GLU A CA 1
ATOM 1653 C C . GLU A 1 212 ? 12.228 7.443 5.614 1.00 21.99 212 GLU A C 1
ATOM 1654 O O . GLU A 1 212 ? 11.624 7.461 4.537 1.00 20.59 212 GLU A O 1
ATOM 1660 N N . LYS A 1 213 ? 11.762 8.032 6.711 1.00 19.82 213 LYS A N 1
ATOM 1661 C CA . LYS A 1 213 ? 10.417 8.597 6.787 1.00 18.94 213 LYS A CA 1
ATOM 1662 C C . LYS A 1 213 ? 10.393 9.939 7.484 1.00 16.76 213 LYS A C 1
ATOM 1663 O O . LYS A 1 213 ? 11.240 10.224 8.324 1.00 18.21 213 LYS A O 1
ATOM 1669 N N . LEU A 1 214 ? 9.407 10.750 7.126 1.00 16.17 214 LEU A N 1
ATOM 1670 C CA . LEU A 1 214 ? 9.026 11.905 7.933 1.00 16.09 214 LEU A CA 1
ATOM 1671 C C . LEU A 1 214 ? 7.887 11.429 8.826 1.00 17.10 214 LEU A C 1
ATOM 1672 O O . LEU A 1 214 ? 6.902 10.882 8.325 1.00 18.20 214 LEU A O 1
ATOM 1677 N N . LYS A 1 215 ? 8.016 11.609 10.141 1.00 15.98 215 LYS A N 1
ATOM 1678 C CA . LYS A 1 215 ? 6.944 11.207 11.051 1.00 17.53 215 LYS A CA 1
ATOM 1679 C C . LYS A 1 215 ? 6.504 12.411 11.858 1.00 16.63 215 LYS A C 1
ATOM 1680 O O . LYS A 1 215 ? 7.336 13.063 12.482 1.00 15.81 215 LYS A O 1
ATOM 1686 N N . ILE A 1 216 ? 5.211 12.723 11.820 1.00 14.89 216 ILE A N 1
ATOM 1687 C CA . ILE A 1 216 ? 4.638 13.684 12.757 1.00 16.27 216 ILE A CA 1
ATOM 1688 C C . ILE A 1 216 ? 4.177 12.919 13.995 1.00 15.65 216 ILE A C 1
ATOM 1689 O O . ILE A 1 216 ? 3.316 12.011 13.903 1.00 17.48 216 ILE A O 1
ATOM 1694 N N . MET A 1 217 ? 4.772 13.289 15.128 1.00 15.43 217 MET A N 1
ATOM 1695 C CA . MET A 1 217 ? 4.680 12.509 16.351 1.00 14.69 217 MET A CA 1
ATOM 1696 C C . MET A 1 217 ? 4.213 13.397 17.483 1.00 15.59 217 MET A C 1
ATOM 1697 O O . MET A 1 217 ? 4.501 14.594 17.500 1.00 16.15 217 MET A O 1
ATOM 1702 N N . CYS A 1 218 ? 3.486 12.822 18.430 1.00 15.39 218 CYS A N 1
ATOM 1703 C CA . CYS A 1 218 ? 3.006 13.633 19.544 1.00 14.84 218 CYS A CA 1
ATOM 1704 C C . CYS A 1 218 ? 2.895 12.875 20.865 1.00 15.22 218 CYS A C 1
ATOM 1705 O O . CYS A 1 218 ? 2.920 11.647 20.906 1.00 15.17 218 CYS A O 1
ATOM 1708 N N . LYS A 1 219 ? 2.790 13.626 21.948 1.00 15.76 219 LYS A N 1
ATOM 1709 C CA . LYS A 1 219 ? 2.687 13.030 23.270 1.00 15.98 219 LYS A CA 1
ATOM 1710 C C . LYS A 1 219 ? 1.743 13.866 24.116 1.00 17.73 219 LYS A C 1
ATOM 1711 O O . LYS A 1 219 ? 1.882 15.088 24.177 1.00 15.77 219 LYS A O 1
ATOM 1717 N N . VAL A 1 220 ? 0.780 13.211 24.758 1.00 18.21 220 VAL A N 1
ATOM 1718 C CA . VAL A 1 220 ? -0.023 13.881 25.771 1.00 18.76 220 VAL A CA 1
ATOM 1719 C C . VAL A 1 220 ? 0.752 13.834 27.083 1.00 20.35 220 VAL A C 1
ATOM 1720 O O . VAL A 1 220 ? 1.127 12.750 27.551 1.00 21.46 220 VAL A O 1
ATOM 1724 N N . ILE A 1 221 ? 1.009 15.002 27.665 1.00 20.16 221 ILE A N 1
ATOM 1725 C CA . ILE A 1 221 ? 1.881 15.082 28.835 1.00 22.45 221 ILE A CA 1
ATOM 1726 C C . ILE A 1 221 ? 1.149 15.428 30.130 1.00 25.55 221 ILE A C 1
ATOM 1727 O O . ILE A 1 221 ? 1.659 15.168 31.219 1.00 26.96 221 ILE A O 1
ATOM 1732 N N . ASN A 1 222 ? -0.033 16.018 30.009 1.00 24.15 222 ASN A N 1
ATOM 1733 C CA . ASN A 1 222 ? -0.881 16.273 31.173 1.00 29.87 222 ASN A CA 1
ATOM 1734 C C . ASN A 1 222 ? -2.351 16.061 30.833 1.00 32.18 222 ASN A C 1
ATOM 1735 O O . ASN A 1 222 ? -2.760 16.250 29.684 1.00 30.15 222 ASN A O 1
#

Radius of gyration: 16.74 Å; Cα contacts (8 Å, |Δi|>4): 388; chains: 1; bounding box: 43×31×48 Å

Foldseek 3Di:
DPKDKDFDDPVCLVLQQQCCLAFNQCQAFLCVQLVVDDHRGDDVVVSVVLVVQSVQRLKMFTADPVGHTQWIFRKHKDFPPPDPVVLVVVLVVDPRPSVSLVSVVVVVQVVVDDVCVVPVHGMEMEGEDTTGHPVNPPPCVSLVSVVVSLVSCVVVPHFKYKYFRQADVNVVSVVVVPKDFPTKDFQCPDADPVGHRSGDGDPPGTMGTIIMDGND

Organism: Aedes aegypti (NCBI:txid7159)

Solvent-accessible surface area: 11593 Å² total; per-residue (Å²): 100,135,37,106,43,67,52,0,54,76,189,65,31,116,72,0,15,74,12,0,61,101,33,35,4,16,78,25,15,0,9,86,24,14,128,16,17,168,116,26,110,3,17,107,42,23,32,114,99,6,58,67,3,0,127,47,73,0,0,8,5,0,1,2,117,103,35,50,14,0,0,0,0,1,0,0,32,41,112,30,142,46,81,116,103,114,27,112,96,68,22,122,116,22,183,43,138,24,17,81,82,17,37,83,0,47,50,52,12,45,113,134,40,67,6,42,150,97,57,131,19,112,60,0,0,19,6,72,20,28,7,20,12,74,163,21,138,84,115,41,8,28,89,92,0,1,68,80,0,33,101,26,0,74,121,91,52,5,78,1,0,13,10,29,3,16,8,29,142,32,16,191,25,2,58,68,26,38,5,104,51,69,10,84,34,51,1,95,95,26,92,61,188,141,45,132,55,32,0,103,22,73,122,75,34,119,55,1,46,1,3,4,44,79,23,122

CATH classification: 3.40.630.30

Nearest PDB structures (foldseek):
  4fd5-assembly1_A  TM=1.005E+00  e=3.409E-48  Aedes aegypti
  6v3t-assembly3_C  TM=9.574E-01  e=4.754E-28  Tribolium castaneum
  5k9n-assembly2_B  TM=9.017E-01  e=9.916E-19  Drosophila melanogaster
  4fd4-assembly2_B  TM=8.874E-01  e=9.916E-19  Aedes aegypti
  7ciu-assembly2_B  TM=9.103E-01  e=4.408E-17  Drosophila melanogaster

InterPro domains:
  IPR000182 GNAT domain [PF00583] (124-185)
  IPR000182 GNAT domain [PS51186] (52-202)
  IPR016181 Acyl-CoA N-acyltransferase [SSF55729] (7-192)

Secondary structure (DSSP, 8-state):
---EEEEPPGGGHHHHHHHHHHHTTTTSHHHHHTT---TTT--HHHHHHHHHHHTTS--EEEE-TTS-EEEEEEEEEEETTS-TTHHHHHHHH---HHHHHHHHHHHHHHTT--HHHHHT-SEEEEEEEEEE-GGGTTSSHHHHHHHHHHHHHHHTT--EEEEEE-SHHHHHHHHHTT-EEEEEEEGGG-B-TTSSBS----TT--EEEEEEEE--